Protein AF-A0A8X6V6R9-F1 (afdb_monomer)

Foldseek 3Di:
DDDDDDDDDDDDDDDPPDPVVVVVVVVVVSVVVVQVVVCPPPPNDDDDDDPDDDDDDDDDDQPPQDQFQDDDDPVVVVVVPDDRDHGHDGQPSVVQRVQCVVPVDDSVPSVVCSVVADCPPADGVGHPVVVLVRCVRNVHWDWDWDADPVRRIDTPDGGPRDDPDPDWDWDFDWAAQDPVCCVVCVPPAPDFDQQADVPGHHTDRHRDSHTDGRDTDTDD

Nearest PDB structures (foldseek):
  8hc4-assembly1_L  TM=3.666E-01  e=9.047E+00  Homo sapiens
  9c3c-assembly1_b  TM=1.704E-01  e=9.644E+00  Oryctolagus cuniculus

pLDDT: mean 76.31, std 12.03, range [35.91, 92.75]

Structure (mmCIF, N/CA/C/O backbone):
data_AF-A0A8X6V6R9-F1
#
_entry.id   AF-A0A8X6V6R9-F1
#
loop_
_atom_site.group_PDB
_atom_site.id
_atom_site.type_symbol
_atom_site.label_atom_id
_atom_site.label_alt_id
_atom_site.label_comp_id
_atom_site.label_asym_id
_atom_site.label_entity_id
_atom_site.label_seq_id
_atom_site.pdbx_PDB_ins_code
_atom_site.Cartn_x
_atom_site.Cartn_y
_atom_site.Cartn_z
_atom_site.occupancy
_atom_site.B_iso_or_equiv
_atom_site.auth_seq_id
_atom_site.auth_comp_id
_atom_site.auth_asym_id
_atom_site.auth_atom_id
_atom_site.pdbx_PDB_model_num
ATOM 1 N N . MET A 1 1 ? -34.052 3.274 35.563 1.00 73.00 1 MET A N 1
ATOM 2 C CA . MET A 1 1 ? -33.080 2.234 35.155 1.00 73.00 1 MET A CA 1
ATOM 3 C C . MET A 1 1 ? -31.953 2.973 34.456 1.00 73.00 1 MET A C 1
ATOM 5 O O . MET A 1 1 ? -32.281 3.855 33.683 1.00 73.00 1 MET A O 1
ATOM 9 N N . ILE A 1 2 ? -30.684 2.697 34.763 1.00 78.31 2 ILE A N 1
ATOM 10 C CA . ILE A 1 2 ? -29.530 3.356 34.120 1.00 78.31 2 ILE A CA 1
ATOM 11 C C . ILE A 1 2 ? -28.865 2.326 33.208 1.00 78.31 2 ILE A C 1
ATOM 13 O O . ILE A 1 2 ? -28.716 1.168 33.606 1.00 78.31 2 ILE A O 1
ATOM 17 N N . LYS A 1 3 ? -28.516 2.724 31.982 1.00 82.75 3 LYS A N 1
ATOM 18 C CA . LYS A 1 3 ? -27.887 1.855 30.985 1.00 82.75 3 LYS A CA 1
ATOM 19 C C . LYS A 1 3 ? -26.660 2.544 30.401 1.00 82.75 3 LYS A C 1
ATOM 21 O O . LYS A 1 3 ? -26.762 3.655 29.899 1.00 82.75 3 LYS A O 1
ATOM 26 N N . ASN A 1 4 ? -25.537 1.835 30.402 1.00 84.88 4 ASN A N 1
ATOM 27 C CA . ASN A 1 4 ? -24.320 2.297 29.745 1.00 84.88 4 ASN A CA 1
ATOM 28 C C . ASN A 1 4 ? -24.398 1.992 28.243 1.00 84.88 4 ASN A C 1
ATOM 30 O O . ASN A 1 4 ? -24.766 0.880 27.850 1.00 84.88 4 ASN A O 1
ATOM 34 N N . VAL A 1 5 ? -24.052 2.977 27.416 1.00 82.44 5 VAL A N 1
ATOM 35 C CA . VAL A 1 5 ? -24.051 2.893 25.949 1.00 82.44 5 VAL A CA 1
ATOM 36 C C . VAL A 1 5 ? -22.714 3.419 25.431 1.00 82.44 5 VAL A C 1
ATOM 38 O O . VAL A 1 5 ? -22.172 4.377 25.975 1.00 82.44 5 VAL A O 1
ATOM 41 N N . GLU A 1 6 ? -22.175 2.775 24.398 1.00 85.75 6 GLU A N 1
ATOM 42 C CA . GLU A 1 6 ? -20.943 3.195 23.726 1.00 85.75 6 GLU A CA 1
ATOM 43 C C . GLU A 1 6 ? -21.261 3.716 22.322 1.00 85.75 6 GLU A C 1
ATOM 45 O O . GLU A 1 6 ? -21.860 2.996 21.521 1.00 85.75 6 GLU A O 1
ATOM 50 N N . PHE A 1 7 ? -20.786 4.922 22.009 1.00 82.69 7 PHE A N 1
ATOM 51 C CA . PHE A 1 7 ? -20.829 5.514 20.670 1.00 82.69 7 PHE A CA 1
ATOM 52 C C . PHE A 1 7 ? -19.429 5.454 20.053 1.00 82.69 7 PHE A C 1
ATOM 54 O O . PHE A 1 7 ? -18.448 5.839 20.693 1.00 82.69 7 PHE A O 1
ATOM 61 N N . LYS A 1 8 ? -19.306 4.918 18.832 1.00 81.00 8 LYS A N 1
ATOM 62 C CA . LYS A 1 8 ? -18.004 4.658 18.187 1.00 81.00 8 LYS A CA 1
ATOM 63 C C . LYS A 1 8 ? -17.878 5.433 16.884 1.00 81.00 8 LYS A C 1
ATOM 65 O O . LYS A 1 8 ? -18.733 5.357 16.001 1.00 81.00 8 LYS A O 1
ATOM 70 N N . THR A 1 9 ? -16.768 6.141 16.718 1.00 79.31 9 THR A N 1
ATOM 71 C CA . THR A 1 9 ? -16.401 6.802 15.461 1.00 79.31 9 THR A CA 1
ATOM 72 C C . THR A 1 9 ? -15.460 5.908 14.642 1.00 79.31 9 THR A C 1
ATOM 74 O O . THR A 1 9 ? -14.716 5.107 15.213 1.00 79.31 9 THR A O 1
ATOM 77 N N . PRO A 1 10 ? -15.517 5.966 13.297 1.00 75.00 10 PRO A N 1
ATOM 78 C CA . PRO A 1 10 ? -14.542 5.278 12.457 1.00 75.00 10 PRO A CA 1
ATOM 79 C C . PRO A 1 10 ? -13.153 5.916 12.608 1.00 75.00 10 PRO A C 1
ATOM 81 O O . PRO A 1 10 ? -13.028 7.076 13.003 1.00 75.00 10 PRO A O 1
ATOM 84 N N . ASN A 1 11 ? -12.109 5.171 12.242 1.00 77.00 11 ASN A N 1
ATOM 85 C CA . ASN A 1 11 ? -10.761 5.727 12.153 1.00 77.00 11 ASN A CA 1
ATOM 86 C C . ASN A 1 11 ? -10.709 6.770 11.029 1.00 77.00 11 ASN A C 1
ATOM 88 O O . ASN A 1 11 ? -11.037 6.454 9.886 1.00 77.00 11 ASN A O 1
ATOM 92 N N . ASN A 1 12 ? -10.264 7.984 11.356 1.00 77.31 12 ASN A N 1
ATOM 93 C CA . ASN A 1 12 ? -10.066 9.064 10.394 1.00 77.31 12 ASN A CA 1
ATOM 94 C C . ASN A 1 12 ? -8.574 9.332 10.196 1.00 77.31 12 ASN A C 1
ATOM 96 O O . ASN A 1 12 ? -7.804 9.376 11.157 1.00 77.31 12 ASN A O 1
ATOM 100 N N . GLU A 1 13 ? -8.176 9.526 8.942 1.00 77.81 13 GLU A N 1
ATOM 101 C CA . GLU A 1 13 ? -6.819 9.930 8.599 1.00 77.81 13 GLU A CA 1
ATOM 102 C C . GLU A 1 13 ? -6.618 11.416 8.936 1.00 77.81 13 GLU A C 1
ATOM 104 O O . GLU A 1 13 ? -7.388 12.271 8.496 1.00 77.81 13 GLU A O 1
ATOM 109 N N . VAL A 1 14 ? -5.589 11.728 9.730 1.00 76.88 14 VAL A N 1
ATOM 110 C CA . VAL A 1 14 ? -5.221 13.107 10.082 1.00 76.88 14 VAL A CA 1
ATOM 111 C C . VAL A 1 14 ? -3.830 13.395 9.531 1.00 76.88 14 VAL A C 1
ATOM 113 O O . VAL A 1 14 ? -2.840 12.826 9.988 1.00 76.88 14 VAL A O 1
ATOM 116 N N . LEU A 1 15 ? -3.776 14.268 8.529 1.00 76.94 15 LEU A N 1
ATOM 117 C CA . LEU A 1 15 ? -2.572 14.757 7.864 1.00 76.94 15 LEU A CA 1
ATOM 118 C C . LEU A 1 15 ? -2.298 16.211 8.273 1.00 76.94 15 LEU A C 1
ATOM 120 O O . LEU A 1 15 ? -3.124 16.860 8.916 1.00 76.94 15 LEU A O 1
ATOM 124 N N . GLN A 1 16 ? -1.133 16.742 7.896 1.00 71.50 16 GLN A N 1
ATOM 125 C CA . GLN A 1 16 ? -0.733 18.108 8.255 1.00 71.50 16 GLN A CA 1
ATOM 126 C C . GLN A 1 16 ? -1.680 19.168 7.661 1.00 71.50 16 GLN A C 1
ATOM 128 O O . GLN A 1 16 ? -1.889 20.227 8.247 1.00 71.50 16 GLN A O 1
ATOM 133 N N . GLU A 1 17 ? -2.263 18.867 6.505 1.00 74.69 17 GLU A N 1
ATOM 134 C CA . GLU A 1 17 ? -3.237 19.677 5.780 1.00 74.69 17 GLU A CA 1
ATOM 135 C C . GLU A 1 17 ? -4.691 19.472 6.236 1.00 74.69 17 GLU A C 1
ATOM 137 O O . GLU A 1 17 ? -5.583 20.190 5.777 1.00 74.69 17 GLU A O 1
ATOM 142 N N . THR A 1 18 ? -4.961 18.504 7.119 1.00 79.44 18 THR A N 1
ATOM 143 C CA . THR A 1 18 ? -6.326 18.215 7.564 1.00 79.44 18 THR A CA 1
ATOM 144 C C . THR A 1 18 ? -6.889 19.397 8.350 1.00 79.44 18 THR A C 1
ATOM 146 O O . THR A 1 18 ? -6.317 19.844 9.345 1.00 79.44 18 THR A O 1
ATOM 149 N N . ASN A 1 19 ? -8.061 19.889 7.936 1.00 86.50 19 ASN A N 1
ATOM 150 C CA . ASN A 1 19 ? -8.793 20.899 8.692 1.00 86.50 19 ASN A CA 1
ATOM 151 C C . ASN A 1 19 ? -9.389 20.265 9.958 1.00 86.50 19 ASN A C 1
ATOM 153 O O . ASN A 1 19 ? -10.445 19.633 9.917 1.00 86.50 19 ASN A O 1
ATOM 157 N N . LEU A 1 20 ? -8.698 20.456 11.080 1.00 86.25 20 LEU A N 1
ATOM 158 C CA . LEU A 1 20 ? -9.078 19.887 12.371 1.00 86.25 20 LEU A CA 1
ATOM 159 C C . LEU A 1 20 ? -10.424 20.400 12.892 1.00 86.25 20 LEU A C 1
ATOM 161 O O . LEU A 1 20 ? -11.116 19.647 13.567 1.00 86.25 20 LEU A O 1
ATOM 165 N N . ALA A 1 21 ? -10.807 21.642 12.574 1.00 89.38 21 ALA A N 1
ATOM 166 C CA . ALA A 1 21 ? -12.090 22.195 13.004 1.00 89.38 21 ALA A CA 1
ATOM 167 C C . ALA A 1 21 ? -13.245 21.443 12.337 1.00 89.38 21 ALA A C 1
ATOM 169 O O . ALA A 1 21 ? -14.119 20.924 13.017 1.00 89.38 21 ALA A O 1
ATOM 170 N N . ARG A 1 22 ? -13.164 21.261 11.015 1.00 88.94 22 ARG A N 1
ATOM 171 C CA . ARG A 1 22 ? -14.171 20.496 10.273 1.00 88.94 22 ARG A CA 1
ATOM 172 C C . ARG A 1 22 ? -14.244 19.041 10.735 1.00 88.94 22 ARG A C 1
ATOM 174 O O . ARG A 1 22 ? -15.330 18.507 10.901 1.00 88.94 22 ARG A O 1
ATOM 181 N N . LEU A 1 23 ? -13.091 18.409 10.959 1.00 86.06 23 LEU A N 1
ATOM 182 C CA . LEU A 1 23 ? -13.049 17.033 11.450 1.00 86.06 23 LEU A CA 1
ATOM 183 C C . LEU A 1 23 ? -13.703 16.909 12.836 1.00 86.06 23 LEU A C 1
ATOM 185 O O . LEU A 1 23 ? -14.415 15.942 13.094 1.00 86.06 23 LEU A O 1
ATOM 189 N N . TYR A 1 24 ? -13.457 17.875 13.724 1.00 87.38 24 TYR A N 1
ATOM 190 C CA . TYR A 1 24 ? -14.110 17.946 15.027 1.00 87.38 24 TYR A CA 1
ATOM 191 C C . TYR A 1 24 ? -15.628 18.091 14.885 1.00 87.38 24 TYR A C 1
ATOM 193 O O . TYR A 1 24 ? -16.354 17.318 15.510 1.00 87.38 24 TYR A O 1
ATOM 201 N N . ASP A 1 25 ? -16.087 19.013 14.036 1.00 91.12 25 ASP A N 1
ATOM 202 C CA . ASP A 1 25 ? -17.510 19.248 13.786 1.00 91.12 25 ASP A CA 1
ATOM 203 C C . ASP A 1 25 ? -18.187 17.959 13.291 1.00 91.12 25 ASP A C 1
ATOM 205 O O . ASP A 1 25 ? -19.113 17.473 13.940 1.00 91.12 25 ASP A O 1
ATOM 209 N N . ASP A 1 26 ? -17.633 17.317 12.255 1.00 87.56 26 ASP A N 1
ATOM 210 C CA . ASP A 1 26 ? -18.155 16.070 11.675 1.00 87.56 26 ASP A CA 1
ATOM 211 C C . ASP A 1 26 ? -18.236 14.930 12.719 1.00 87.56 26 ASP A C 1
ATOM 213 O O . ASP A 1 26 ? -19.206 14.165 12.771 1.00 87.56 26 ASP A O 1
ATOM 217 N N . MET A 1 27 ? -17.216 14.794 13.579 1.00 85.44 27 MET A N 1
ATOM 218 C CA . MET A 1 27 ? -17.209 13.782 14.645 1.00 85.44 27 MET A CA 1
ATOM 219 C C . MET A 1 27 ? -18.216 14.104 15.753 1.00 85.44 27 MET A C 1
ATOM 221 O O . MET A 1 27 ? -18.856 13.188 16.276 1.00 85.44 27 MET A O 1
ATOM 225 N N . SER A 1 28 ? -18.356 15.381 16.113 1.00 87.12 28 SER A N 1
ATOM 226 C CA . SER A 1 28 ? -19.292 15.833 17.144 1.00 87.12 28 SER A CA 1
ATOM 227 C C . SER A 1 28 ? -20.742 15.632 16.706 1.00 87.12 28 SER A C 1
ATOM 229 O O . SER A 1 28 ? -21.518 15.031 17.448 1.00 87.12 28 SER A O 1
ATOM 231 N N . GLU A 1 29 ? -21.078 16.007 15.468 1.00 89.19 29 GLU A N 1
ATOM 232 C CA . GLU A 1 29 ? -22.408 15.820 14.887 1.00 89.19 29 GLU A CA 1
ATOM 233 C C . GLU A 1 29 ? -22.797 14.345 14.871 1.00 89.19 29 GLU A C 1
ATOM 235 O O . GLU A 1 29 ? -23.928 13.995 15.209 1.00 89.19 29 GLU A O 1
ATOM 240 N N . LYS A 1 30 ? -21.852 13.454 14.546 1.00 87.06 30 LYS A N 1
ATOM 241 C CA . LYS A 1 30 ? -22.106 12.012 14.569 1.00 87.06 30 LYS A CA 1
ATOM 242 C C . LYS A 1 30 ? -22.484 11.519 15.969 1.00 87.06 30 LYS A C 1
ATOM 244 O O . LYS A 1 30 ? -23.451 10.773 16.102 1.00 87.06 30 LYS A O 1
ATOM 249 N N . ILE A 1 31 ? -21.716 11.898 16.992 1.00 85.38 31 ILE A N 1
ATOM 250 C CA . ILE A 1 31 ? -21.958 11.452 18.373 1.00 85.38 31 ILE A CA 1
ATOM 251 C C . ILE A 1 31 ? -23.293 12.002 18.883 1.00 85.38 31 ILE A C 1
ATOM 253 O O . ILE A 1 31 ? -24.073 11.252 19.465 1.00 85.38 31 ILE A O 1
ATOM 257 N N . VAL A 1 32 ? -23.576 13.284 18.628 1.00 86.75 32 VAL A N 1
ATOM 258 C CA . VAL A 1 32 ? -24.850 13.917 19.002 1.00 86.75 32 VAL A CA 1
ATOM 259 C C . VAL A 1 32 ? -26.014 13.199 18.329 1.00 86.75 32 VAL A C 1
ATOM 261 O O . VAL A 1 32 ? -26.957 12.804 19.007 1.00 86.75 32 VAL A O 1
ATOM 264 N N . LYS A 1 33 ? -25.910 12.924 17.027 1.00 87.44 33 LYS A N 1
ATOM 265 C CA . LYS A 1 33 ? -26.953 12.216 16.286 1.00 87.44 33 LYS A CA 1
ATOM 266 C C . LYS A 1 33 ? -27.186 10.794 16.798 1.00 87.44 33 LYS A C 1
ATOM 268 O O . LYS A 1 33 ? -28.331 10.389 16.954 1.00 87.44 33 LYS A O 1
ATOM 273 N N . GLU A 1 34 ? -26.126 10.030 17.076 1.00 84.62 34 GLU A N 1
ATOM 274 C CA . GLU A 1 34 ? -26.278 8.689 17.661 1.00 84.62 34 GLU A CA 1
ATOM 275 C C . GLU A 1 34 ? -26.922 8.744 19.060 1.00 84.62 34 GLU A C 1
ATOM 277 O O . GLU A 1 34 ? -27.683 7.840 19.411 1.00 84.62 34 GLU A O 1
ATOM 282 N N . SER A 1 35 ? -26.660 9.805 19.834 1.00 82.75 35 SER A N 1
ATOM 283 C CA . SER A 1 35 ? -27.314 10.054 21.124 1.00 82.75 35 SER A CA 1
ATOM 284 C C . SER A 1 35 ? -28.805 10.359 20.952 1.00 82.75 35 SER A C 1
ATOM 286 O O . SER A 1 35 ? -29.635 9.708 21.582 1.00 82.75 35 SER A O 1
ATOM 288 N N . GLU A 1 36 ? -29.165 11.284 20.061 1.00 84.06 36 GLU A N 1
ATOM 289 C CA . GLU A 1 36 ? -30.561 11.644 19.764 1.00 84.06 36 GLU A CA 1
ATOM 290 C C . GLU A 1 36 ? -31.358 10.445 19.223 1.00 84.06 36 GLU A C 1
ATOM 292 O O . GLU A 1 36 ? -32.467 10.166 19.682 1.00 84.06 36 GLU A O 1
ATOM 297 N N . ASP A 1 37 ? -30.772 9.675 18.300 1.00 84.25 37 ASP A N 1
ATOM 298 C CA . ASP A 1 37 ? -31.374 8.457 17.744 1.00 84.25 37 ASP A CA 1
ATOM 299 C C . ASP A 1 37 ? -31.567 7.361 18.806 1.00 84.25 37 ASP A C 1
ATOM 301 O O . ASP A 1 37 ? -32.378 6.448 18.617 1.00 84.25 37 ASP A O 1
ATOM 305 N N . PHE A 1 38 ? -30.805 7.394 19.901 1.00 79.62 38 PHE A N 1
ATOM 306 C CA . PHE A 1 38 ? -30.980 6.478 21.024 1.00 79.62 38 PHE A CA 1
ATOM 307 C C . PHE A 1 38 ? -32.132 6.919 21.937 1.00 79.62 38 PHE A C 1
ATOM 309 O O . PHE A 1 38 ? -32.945 6.082 22.336 1.00 79.62 38 PHE A O 1
ATOM 316 N N . GLU A 1 39 ? -32.241 8.219 22.217 1.00 76.44 39 GLU A N 1
ATOM 317 C CA . GLU A 1 39 ? -33.336 8.809 23.002 1.00 76.44 39 GLU A CA 1
ATOM 318 C C . GLU A 1 39 ? -34.690 8.709 22.272 1.00 76.44 39 GLU A C 1
ATOM 320 O O . GLU A 1 39 ? -35.715 8.385 22.877 1.00 76.44 39 GLU A O 1
ATOM 325 N N . GLY A 1 40 ? -34.692 8.901 20.948 1.00 68.69 40 GLY A N 1
ATOM 326 C CA . GLY A 1 40 ? -35.889 8.987 20.105 1.00 68.69 40 GLY A CA 1
ATOM 327 C C . GLY A 1 40 ? -36.613 7.669 19.799 1.00 68.69 40 GLY A C 1
ATOM 328 O O . GLY A 1 40 ? -37.668 7.692 19.169 1.00 68.69 40 GLY A O 1
ATOM 329 N N . ARG A 1 41 ? -36.110 6.506 20.237 1.00 69.94 41 ARG A N 1
ATOM 330 C CA . ARG A 1 41 ? -36.735 5.184 19.977 1.00 69.94 41 ARG A CA 1
ATOM 331 C C . ARG A 1 41 ? -37.874 4.838 20.950 1.00 69.94 41 ARG A C 1
ATOM 333 O O . ARG A 1 41 ? -37.953 3.702 21.420 1.00 69.94 41 ARG A O 1
ATOM 340 N N . ASP A 1 42 ? -38.726 5.810 21.282 1.00 58.06 42 ASP A N 1
ATOM 341 C CA . ASP A 1 42 ? -39.959 5.657 22.088 1.00 58.06 42 ASP A CA 1
ATOM 342 C C . ASP A 1 42 ? -39.789 5.026 23.487 1.00 58.06 42 ASP A C 1
ATOM 344 O O . ASP A 1 42 ? -40.753 4.611 24.130 1.00 58.06 42 ASP A O 1
ATOM 348 N N . SER A 1 43 ? -38.558 4.942 23.996 1.00 64.69 43 SER A N 1
ATOM 349 C CA . SER A 1 43 ? -38.244 4.191 25.219 1.00 64.69 43 SER A CA 1
ATOM 350 C C . SER A 1 43 ? -37.934 5.073 26.435 1.00 64.69 43 SER A C 1
ATOM 352 O O . SER A 1 43 ? -37.599 4.550 27.496 1.00 64.69 43 SER A O 1
ATOM 354 N N . GLY A 1 44 ? -38.123 6.395 26.308 1.00 75.56 44 GLY A N 1
ATOM 355 C CA . GLY A 1 44 ? -38.044 7.355 27.418 1.00 75.56 44 GLY A CA 1
ATOM 356 C C . GLY A 1 44 ? -36.641 7.528 28.003 1.00 75.56 44 GLY A C 1
ATOM 357 O O . GLY A 1 44 ? -36.506 7.926 29.158 1.00 75.56 44 GLY A O 1
ATOM 358 N N . TRP A 1 45 ? -35.607 7.181 27.236 1.00 78.25 45 TRP A N 1
ATOM 359 C CA . TRP A 1 45 ? -34.217 7.350 27.638 1.00 78.25 45 TRP A CA 1
ATOM 360 C C . TRP A 1 45 ? -33.781 8.793 27.409 1.00 78.25 45 TRP A C 1
ATOM 362 O O . TRP A 1 45 ? -34.089 9.370 26.373 1.00 78.25 45 TRP A O 1
ATOM 372 N N . THR A 1 46 ? -33.048 9.344 28.371 1.00 82.06 46 THR A N 1
ATOM 373 C CA . THR A 1 46 ? -32.380 10.644 28.274 1.00 82.06 46 THR A CA 1
ATOM 374 C C . THR A 1 46 ? -30.934 10.465 28.704 1.00 82.06 46 THR A C 1
ATOM 376 O O . THR A 1 46 ? -30.661 9.683 29.623 1.00 82.06 46 THR A O 1
ATOM 379 N N . LEU A 1 47 ? -30.011 11.178 28.071 1.00 82.69 47 LEU A N 1
ATOM 380 C CA . LEU A 1 47 ? -28.622 11.228 28.499 1.00 82.69 47 LEU A CA 1
ATOM 381 C C . LEU A 1 47 ? -28.540 11.813 29.915 1.00 82.69 47 LEU A C 1
ATOM 383 O O . LEU A 1 47 ? -29.002 12.924 30.165 1.00 82.69 47 LEU A O 1
ATOM 387 N N . ASP A 1 48 ? -27.953 11.048 30.832 1.00 84.56 48 ASP A N 1
ATOM 388 C CA . ASP A 1 48 ? -27.722 11.479 32.215 1.00 84.56 48 ASP A CA 1
ATOM 389 C C . ASP A 1 48 ? -26.320 12.093 32.349 1.00 84.56 48 ASP A C 1
ATOM 391 O O . ASP A 1 48 ? -26.169 13.276 32.647 1.00 84.56 48 ASP A O 1
ATOM 395 N N . GLU A 1 49 ? -25.278 11.320 32.020 1.00 84.81 49 GLU A N 1
ATOM 396 C CA . GLU A 1 49 ? -23.889 11.783 32.062 1.00 84.81 49 GLU A CA 1
ATOM 397 C C . GLU A 1 49 ? -22.970 11.058 31.066 1.00 84.81 49 GLU A C 1
ATOM 399 O O . GLU A 1 49 ? -23.241 9.944 30.613 1.00 84.81 49 GLU A O 1
ATOM 404 N N . ILE A 1 50 ? -21.834 11.691 30.753 1.00 86.69 50 ILE A N 1
ATOM 405 C CA . ILE A 1 50 ? -20.754 11.097 29.958 1.00 86.69 50 ILE A CA 1
ATOM 406 C C . ILE A 1 50 ? -19.679 10.579 30.913 1.00 86.69 50 ILE A C 1
ATOM 408 O O . ILE A 1 50 ? -18.912 11.352 31.483 1.00 86.69 50 ILE A O 1
ATOM 412 N N . LEU A 1 51 ? -19.586 9.257 31.046 1.00 87.75 51 LEU A N 1
ATOM 413 C CA . LEU A 1 51 ? -18.627 8.614 31.952 1.00 87.75 51 LEU A CA 1
ATOM 414 C C . LEU A 1 51 ? -17.173 8.709 31.465 1.00 87.75 51 LEU A C 1
ATOM 416 O O . LEU A 1 51 ? -16.244 8.831 32.264 1.00 87.75 51 LEU A O 1
ATOM 420 N N . ARG A 1 52 ? -16.952 8.592 30.150 1.00 88.00 52 ARG A N 1
ATOM 421 C CA . ARG A 1 52 ? -15.618 8.592 29.537 1.00 88.00 52 ARG A CA 1
ATOM 422 C C . ARG A 1 52 ? -15.695 9.027 28.077 1.00 88.00 52 ARG A C 1
ATOM 424 O O . ARG A 1 52 ? -16.532 8.534 27.329 1.00 88.00 52 ARG A O 1
ATOM 431 N N . LEU A 1 53 ? -14.740 9.859 27.670 1.00 84.88 53 LEU A N 1
ATOM 432 C CA . LEU A 1 53 ? -14.419 10.138 26.273 1.00 84.88 53 LEU A CA 1
ATOM 433 C C . LEU A 1 53 ? -12.981 9.681 26.007 1.00 84.88 53 LEU A C 1
ATOM 435 O O . LEU A 1 53 ? -12.059 10.117 26.694 1.00 84.88 53 LEU A O 1
ATOM 439 N N . GLU A 1 54 ? -12.785 8.791 25.036 1.00 86.00 54 GLU A N 1
ATOM 440 C CA . GLU A 1 54 ? -11.470 8.239 24.698 1.00 86.00 54 GLU A CA 1
ATOM 441 C C . GLU A 1 54 ? -11.135 8.536 23.235 1.00 86.00 54 GLU A C 1
ATOM 443 O O . GLU A 1 54 ? -11.853 8.118 22.329 1.00 86.00 54 GLU A O 1
ATOM 448 N N . VAL A 1 55 ? -10.026 9.243 23.006 1.00 81.62 55 VAL A N 1
ATOM 449 C CA . VAL A 1 55 ? -9.487 9.506 21.666 1.00 81.62 55 VAL A CA 1
ATOM 450 C C . VAL A 1 55 ? -8.243 8.650 21.480 1.00 81.62 55 VAL A C 1
ATOM 452 O O . VAL A 1 55 ? -7.268 8.796 22.216 1.00 81.62 55 VAL A O 1
ATOM 455 N N . ARG A 1 56 ? -8.273 7.751 20.493 1.00 77.62 56 ARG A N 1
ATOM 456 C CA . ARG A 1 56 ? -7.136 6.892 20.148 1.00 77.62 56 ARG A CA 1
ATOM 457 C C . ARG A 1 56 ? -6.426 7.452 18.928 1.00 77.62 56 ARG A C 1
ATOM 459 O O . ARG A 1 56 ? -7.010 7.509 17.850 1.00 77.62 56 ARG A O 1
ATOM 466 N N . THR A 1 57 ? -5.168 7.841 19.098 1.00 77.44 57 THR A N 1
ATOM 467 C CA . THR A 1 57 ? -4.304 8.271 17.999 1.00 77.44 57 THR A CA 1
ATOM 468 C C . THR A 1 57 ? -3.237 7.215 17.748 1.00 77.44 57 THR A C 1
ATOM 470 O O . THR A 1 57 ? -2.575 6.747 18.670 1.00 77.44 57 THR A O 1
ATOM 473 N N . ASN A 1 58 ? -3.074 6.835 16.484 1.00 73.69 58 ASN A N 1
ATOM 474 C CA . ASN A 1 58 ? -1.971 5.992 16.042 1.00 73.69 58 ASN A CA 1
ATOM 475 C C . ASN A 1 58 ? -1.063 6.844 15.160 1.00 73.69 58 ASN A C 1
ATOM 477 O O . ASN A 1 58 ? -1.518 7.404 14.162 1.00 73.69 58 ASN A O 1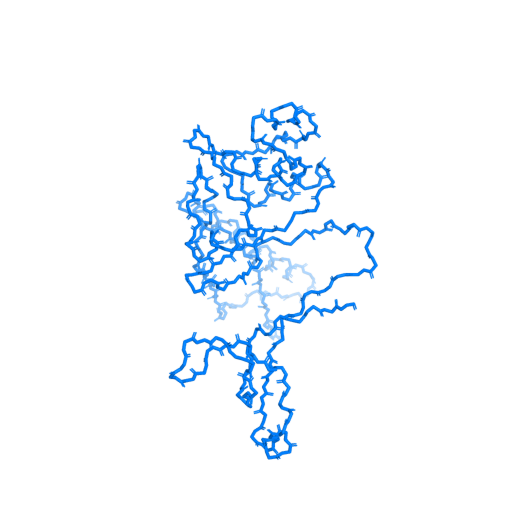
ATOM 481 N N . HIS A 1 59 ? 0.211 6.957 15.532 1.00 58.47 59 HIS A N 1
ATOM 482 C CA . HIS A 1 59 ? 1.198 7.604 14.679 1.00 58.47 59 HIS A CA 1
ATOM 483 C C . HIS A 1 59 ? 1.518 6.669 13.512 1.00 58.47 59 HIS A C 1
ATOM 485 O O . HIS A 1 59 ? 2.039 5.574 13.718 1.00 58.47 59 HIS A O 1
ATOM 491 N N . TYR A 1 60 ? 1.225 7.105 12.292 1.00 59.56 60 TYR A N 1
ATOM 492 C CA . TYR A 1 60 ? 1.664 6.426 11.081 1.00 59.56 60 TYR A CA 1
ATOM 493 C C . TYR A 1 60 ? 2.373 7.444 10.188 1.00 59.56 60 TYR A C 1
ATOM 495 O O . TYR A 1 60 ? 2.014 8.621 10.153 1.00 59.56 60 TYR A O 1
ATOM 503 N N . SER A 1 61 ? 3.416 7.005 9.491 1.00 52.56 61 SER A N 1
ATOM 504 C CA . SER A 1 61 ? 4.062 7.831 8.479 1.00 52.56 61 SER A CA 1
ATOM 505 C C . SER A 1 61 ? 3.302 7.640 7.168 1.00 52.56 61 SER A C 1
ATOM 507 O O . SER A 1 61 ? 3.338 6.530 6.631 1.00 52.56 61 SER A O 1
ATOM 509 N N . PRO A 1 62 ? 2.608 8.667 6.641 1.00 53.91 62 PRO A N 1
ATOM 510 C CA . PRO A 1 62 ? 1.995 8.562 5.329 1.00 53.91 62 PRO A CA 1
ATOM 511 C C . PRO A 1 62 ? 3.105 8.300 4.316 1.00 53.91 62 PRO A C 1
ATOM 513 O O . PRO A 1 62 ? 4.006 9.123 4.125 1.00 53.91 62 PRO A O 1
ATOM 516 N N . PHE A 1 63 ? 3.072 7.116 3.705 1.00 56.75 63 PHE A N 1
ATOM 517 C CA . PHE A 1 63 ? 4.002 6.754 2.649 1.00 56.75 63 PHE A CA 1
ATOM 518 C C . PHE A 1 63 ? 3.775 7.713 1.485 1.00 56.75 63 PHE A C 1
ATOM 520 O O . PHE A 1 63 ? 2.819 7.587 0.721 1.00 56.75 63 PHE A O 1
ATOM 527 N N . ARG A 1 64 ? 4.665 8.696 1.341 1.00 53.16 64 ARG A N 1
ATOM 528 C CA . ARG A 1 64 ? 4.753 9.464 0.105 1.00 53.16 64 ARG A CA 1
ATOM 529 C C . ARG A 1 64 ? 5.242 8.483 -0.950 1.00 53.16 64 ARG A C 1
ATOM 531 O O . ARG A 1 64 ? 6.375 8.013 -0.864 1.00 53.16 64 ARG A O 1
ATOM 538 N N . GLY A 1 65 ? 4.382 8.139 -1.907 1.00 51.03 65 GLY A N 1
ATOM 539 C CA . GLY A 1 65 ? 4.810 7.388 -3.082 1.00 51.03 65 GLY A CA 1
ATOM 540 C C . GLY A 1 65 ? 6.064 8.046 -3.658 1.00 51.03 65 GLY A C 1
ATOM 541 O O . GLY A 1 65 ? 6.153 9.276 -3.710 1.00 51.03 65 GLY A O 1
ATOM 542 N N . SER A 1 66 ? 7.064 7.245 -4.019 1.00 54.56 66 SER A N 1
ATOM 543 C CA . SER A 1 66 ? 8.318 7.817 -4.493 1.00 54.56 66 SER A CA 1
ATOM 544 C C . SER A 1 66 ? 8.105 8.595 -5.786 1.00 54.56 66 SER A C 1
ATOM 546 O O . SER A 1 66 ? 7.610 8.055 -6.777 1.00 54.56 66 SER A O 1
ATOM 548 N N . SER A 1 67 ? 8.528 9.857 -5.792 1.00 61.72 67 SER A N 1
ATOM 549 C CA . SER A 1 67 ? 8.484 10.736 -6.961 1.00 61.72 67 SER A CA 1
ATOM 550 C C . SER A 1 67 ? 9.626 10.494 -7.954 1.00 61.72 67 SER A C 1
ATOM 552 O O . SER A 1 67 ? 9.690 11.167 -8.975 1.00 61.72 67 SER A O 1
ATOM 554 N N . SER A 1 68 ? 10.554 9.571 -7.675 1.00 70.25 68 SER A N 1
ATOM 555 C CA . SER A 1 68 ? 11.650 9.213 -8.589 1.00 70.25 68 SER A CA 1
ATOM 556 C C . SER A 1 68 ? 12.325 7.895 -8.184 1.00 70.25 68 SER A C 1
ATOM 558 O O . SER A 1 68 ? 11.905 7.230 -7.237 1.00 70.25 68 SER A O 1
ATOM 560 N N . PHE A 1 69 ? 13.353 7.492 -8.928 1.00 78.06 69 PHE A N 1
ATOM 561 C CA . PHE A 1 69 ? 14.164 6.310 -8.640 1.00 78.06 69 PHE A CA 1
ATOM 562 C C . PHE A 1 69 ? 14.664 6.272 -7.184 1.00 78.06 69 PHE A C 1
ATOM 564 O O . PHE A 1 69 ? 15.326 7.206 -6.732 1.00 78.06 69 PHE A O 1
ATOM 571 N N . ILE A 1 70 ? 14.402 5.160 -6.490 1.00 78.81 70 ILE A N 1
ATOM 572 C CA . ILE A 1 70 ? 14.966 4.854 -5.170 1.00 78.81 70 ILE A CA 1
ATOM 573 C C . ILE A 1 70 ? 15.954 3.701 -5.317 1.00 78.81 70 ILE A C 1
ATOM 575 O O . ILE A 1 70 ? 15.656 2.663 -5.912 1.00 78.81 70 ILE A O 1
ATOM 579 N N . GLU A 1 71 ? 17.142 3.871 -4.746 1.00 80.75 71 GLU A N 1
ATOM 580 C CA . GLU A 1 71 ? 18.101 2.780 -4.628 1.00 80.75 71 GLU A CA 1
ATOM 581 C C . GLU A 1 71 ? 17.615 1.789 -3.569 1.00 80.75 71 GLU A C 1
ATOM 583 O O . GLU A 1 71 ? 17.484 2.124 -2.393 1.00 80.75 71 GLU A O 1
ATOM 588 N N . VAL A 1 72 ? 17.323 0.559 -3.995 1.00 79.50 72 VAL A N 1
ATOM 589 C CA . VAL A 1 72 ? 17.020 -0.530 -3.063 1.00 79.50 72 VAL A CA 1
ATOM 590 C C . VAL A 1 72 ? 18.280 -0.907 -2.271 1.00 79.50 72 VAL A C 1
ATOM 592 O O . VAL A 1 72 ? 19.386 -0.829 -2.819 1.00 79.50 72 VAL A O 1
ATOM 595 N N . PRO A 1 73 ? 18.146 -1.359 -1.010 1.00 82.25 73 PRO A N 1
ATOM 596 C CA . PRO A 1 73 ? 19.274 -1.823 -0.215 1.00 82.25 73 PRO A CA 1
ATOM 597 C C . PRO A 1 73 ? 20.126 -2.855 -0.951 1.00 82.25 73 PRO A C 1
ATOM 599 O O . PRO A 1 73 ? 19.615 -3.717 -1.673 1.00 82.25 73 PRO A O 1
ATOM 602 N N . LYS A 1 74 ? 21.440 -2.800 -0.715 1.00 82.88 74 LYS A N 1
ATOM 603 C CA . LYS A 1 74 ? 22.430 -3.653 -1.386 1.00 82.88 74 LYS A CA 1
ATOM 604 C C . LYS A 1 74 ? 22.083 -5.141 -1.287 1.00 82.88 74 LYS A C 1
ATOM 606 O O . LYS A 1 74 ? 22.172 -5.844 -2.285 1.00 82.88 74 LYS A O 1
ATOM 611 N N . GLN A 1 75 ? 21.616 -5.586 -0.119 1.00 77.94 75 GLN A N 1
ATOM 612 C CA . GLN A 1 75 ? 21.209 -6.975 0.113 1.00 77.94 75 GLN A CA 1
ATOM 613 C C . GLN A 1 75 ? 20.103 -7.422 -0.853 1.00 77.94 75 GLN A C 1
ATOM 615 O O . GLN A 1 75 ? 20.172 -8.520 -1.392 1.00 77.94 75 GLN A O 1
ATOM 620 N N . ILE A 1 76 ? 19.118 -6.558 -1.124 1.00 72.81 76 ILE A N 1
ATOM 621 C CA . ILE A 1 76 ? 18.025 -6.835 -2.064 1.00 72.81 76 ILE A CA 1
ATOM 622 C C . ILE A 1 76 ? 18.536 -6.776 -3.506 1.00 72.81 76 ILE A C 1
ATOM 624 O O . ILE A 1 76 ? 18.242 -7.674 -4.296 1.00 72.81 76 ILE A O 1
ATOM 628 N N . ALA A 1 77 ? 19.335 -5.761 -3.852 1.00 73.50 77 ALA A N 1
ATOM 629 C CA . ALA A 1 77 ? 19.908 -5.620 -5.192 1.00 73.50 77 ALA A CA 1
ATOM 630 C C . ALA A 1 77 ? 20.753 -6.843 -5.598 1.00 73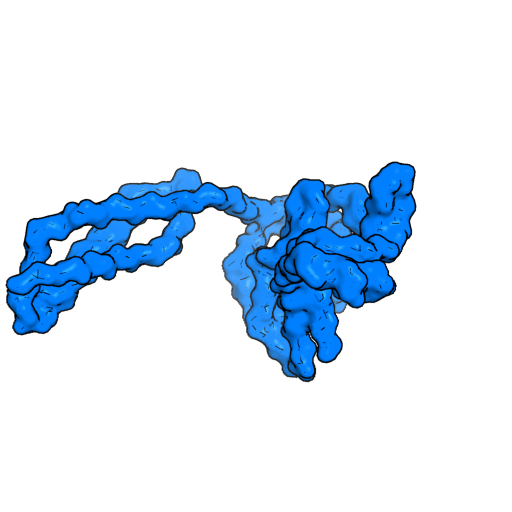.50 77 ALA A C 1
ATOM 632 O O . ALA A 1 77 ? 20.697 -7.298 -6.742 1.00 73.50 77 ALA A O 1
ATOM 633 N N . GLU A 1 78 ? 21.514 -7.397 -4.651 1.00 76.12 78 GLU A N 1
ATOM 634 C CA . GLU A 1 78 ? 22.386 -8.555 -4.858 1.00 76.12 78 GLU A CA 1
ATOM 635 C C . GLU A 1 78 ? 21.610 -9.850 -5.136 1.00 76.12 78 GLU A C 1
ATOM 637 O O . GLU A 1 78 ? 22.130 -10.713 -5.845 1.00 76.12 78 GLU A O 1
ATOM 642 N N . THR A 1 79 ? 20.354 -9.969 -4.678 1.00 75.12 79 THR A N 1
ATOM 643 C CA . THR A 1 79 ? 19.508 -11.142 -4.981 1.00 75.12 79 THR A CA 1
ATOM 644 C C . THR A 1 79 ? 19.189 -11.277 -6.468 1.00 75.12 79 THR A C 1
ATOM 646 O O . THR A 1 79 ? 18.895 -12.377 -6.932 1.00 75.12 79 THR A O 1
ATOM 649 N N . LYS A 1 80 ? 19.215 -10.163 -7.219 1.00 71.06 80 LYS A N 1
ATOM 650 C CA . LYS A 1 80 ? 18.757 -10.065 -8.618 1.00 71.06 80 LYS A CA 1
ATOM 651 C C . LYS A 1 80 ? 17.308 -10.530 -8.846 1.00 71.06 80 LYS A C 1
ATOM 653 O O . LYS A 1 80 ? 16.904 -10.686 -9.994 1.00 71.06 80 LYS A O 1
ATOM 658 N N . ALA A 1 81 ? 16.529 -10.728 -7.781 1.00 70.62 81 ALA A N 1
ATOM 659 C CA . ALA A 1 81 ? 15.142 -11.179 -7.853 1.00 70.62 81 ALA A CA 1
ATOM 660 C C . ALA A 1 81 ? 14.167 -10.040 -8.195 1.00 70.62 81 ALA A C 1
ATOM 662 O O . ALA A 1 81 ? 13.050 -10.292 -8.636 1.00 70.62 81 ALA A O 1
ATOM 663 N N . ILE A 1 82 ? 14.589 -8.786 -8.001 1.00 72.69 82 ILE A N 1
ATOM 664 C CA . ILE A 1 82 ? 13.758 -7.597 -8.199 1.00 72.69 82 ILE A CA 1
ATOM 665 C C . ILE A 1 82 ? 14.309 -6.759 -9.351 1.00 72.69 82 ILE A C 1
ATOM 667 O O . ILE A 1 82 ? 15.504 -6.462 -9.415 1.00 72.69 82 ILE A O 1
ATOM 671 N N . ILE A 1 83 ? 13.415 -6.322 -10.237 1.00 77.69 83 ILE A N 1
ATOM 672 C CA . ILE A 1 83 ? 13.716 -5.325 -11.265 1.00 77.69 83 ILE A CA 1
ATOM 673 C C . ILE A 1 83 ? 13.528 -3.935 -10.643 1.00 77.69 83 ILE A C 1
ATOM 675 O O . ILE A 1 83 ? 12.405 -3.450 -10.527 1.00 77.69 83 ILE A O 1
ATOM 679 N N . ASN A 1 84 ? 14.622 -3.281 -10.242 1.00 79.88 84 ASN A N 1
ATOM 680 C CA . ASN A 1 84 ? 14.570 -1.901 -9.748 1.00 79.88 84 ASN A CA 1
ATOM 681 C C . ASN A 1 84 ? 14.546 -0.911 -10.928 1.00 79.88 84 ASN A C 1
ATOM 683 O O . ASN A 1 84 ? 15.593 -0.569 -11.487 1.00 79.88 84 ASN A O 1
ATOM 687 N N . VAL A 1 85 ? 13.350 -0.505 -11.359 1.00 78.69 85 VAL A N 1
ATOM 688 C CA . VAL A 1 85 ? 13.180 0.328 -12.556 1.00 78.69 85 VAL A CA 1
ATOM 689 C C . VAL A 1 85 ? 13.709 1.747 -12.328 1.00 78.69 85 VAL A C 1
ATOM 691 O O . VAL A 1 85 ? 13.352 2.417 -11.367 1.00 78.69 85 VAL A O 1
ATOM 694 N N . ILE A 1 86 ? 14.554 2.229 -13.244 1.00 78.44 86 ILE A N 1
ATOM 695 C CA . ILE A 1 86 ? 15.214 3.534 -13.128 1.00 78.44 86 ILE A CA 1
ATOM 696 C C . ILE A 1 86 ? 14.369 4.632 -13.788 1.00 78.44 86 ILE A C 1
ATOM 698 O O . ILE A 1 86 ? 14.400 4.789 -15.008 1.00 78.44 86 ILE A O 1
ATOM 702 N N . ASN A 1 87 ? 13.696 5.454 -12.982 1.00 77.31 87 ASN A N 1
ATOM 703 C CA . ASN A 1 87 ? 12.947 6.641 -13.412 1.00 77.31 87 ASN A CA 1
ATOM 704 C C . ASN A 1 87 ? 13.510 7.928 -12.769 1.00 77.31 87 ASN A C 1
ATOM 706 O O . ASN A 1 87 ? 13.009 8.456 -11.781 1.00 77.31 87 ASN A O 1
ATOM 710 N N . LYS A 1 88 ? 14.609 8.457 -13.322 1.00 76.44 88 LYS A N 1
ATOM 711 C CA . LYS A 1 88 ? 15.295 9.646 -12.764 1.00 76.44 88 LYS A CA 1
ATOM 712 C C . LYS A 1 88 ? 14.636 10.991 -13.105 1.00 76.44 88 LYS A C 1
ATOM 714 O O . LYS A 1 88 ? 15.083 12.014 -12.601 1.00 76.44 88 LYS A O 1
ATOM 719 N N . LYS A 1 89 ? 13.658 11.014 -14.016 1.00 79.12 89 LYS A N 1
ATOM 720 C CA . LYS A 1 89 ? 13.114 12.252 -14.610 1.00 79.12 89 LYS A CA 1
ATOM 721 C C . LYS A 1 89 ? 11.604 12.427 -14.426 1.00 79.12 89 LYS A C 1
ATOM 723 O O . LYS A 1 89 ? 11.067 13.431 -14.880 1.00 79.12 89 LYS A O 1
ATOM 728 N N . ASP A 1 90 ? 10.930 11.469 -13.797 1.00 83.38 90 ASP A N 1
ATOM 729 C CA . ASP A 1 90 ? 9.481 11.475 -13.618 1.00 83.38 90 ASP A CA 1
ATOM 730 C C . ASP A 1 90 ? 9.068 10.731 -12.340 1.00 83.38 90 ASP A C 1
ATOM 732 O O . ASP A 1 90 ? 9.823 9.916 -11.808 1.00 83.38 90 ASP A O 1
ATOM 736 N N . SER A 1 91 ? 7.834 10.987 -11.901 1.00 83.62 91 SER A N 1
ATOM 737 C CA . SER A 1 91 ? 7.200 10.365 -10.732 1.00 83.62 91 SER A CA 1
ATOM 738 C C . SER A 1 91 ? 6.386 9.113 -11.066 1.00 83.62 91 SER A C 1
ATOM 740 O O . SER A 1 91 ? 5.446 8.781 -10.348 1.00 83.62 91 SER A O 1
ATOM 742 N N . GLN A 1 92 ? 6.698 8.419 -12.164 1.00 85.81 92 GLN A N 1
ATOM 743 C CA . GLN A 1 92 ? 5.853 7.354 -12.720 1.00 85.81 92 GLN A CA 1
ATOM 744 C C . GLN A 1 92 ? 6.377 5.947 -12.383 1.00 85.81 92 GLN A C 1
ATOM 746 O O . GLN A 1 92 ? 6.203 5.004 -13.152 1.00 85.81 92 GLN A O 1
ATOM 751 N N . CYS A 1 93 ? 7.007 5.776 -11.213 1.00 82.56 93 CYS A N 1
ATOM 752 C CA . CYS A 1 93 ? 7.592 4.502 -10.769 1.00 82.56 93 CYS A CA 1
ATOM 753 C C . CYS A 1 93 ? 6.581 3.341 -10.792 1.00 82.56 93 CYS A C 1
ATOM 755 O O . CYS A 1 93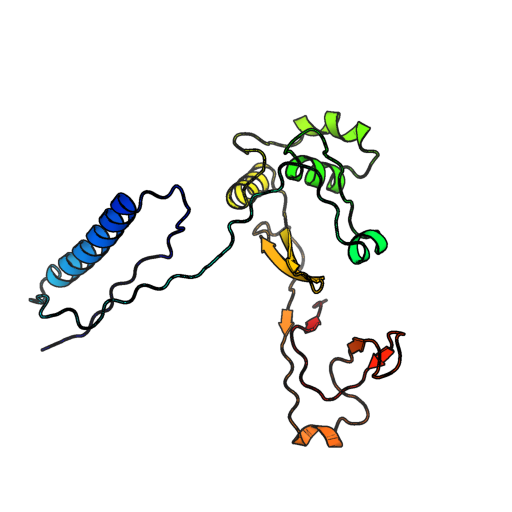 ? 6.930 2.234 -11.203 1.00 82.56 93 CYS A O 1
ATOM 757 N N . PHE A 1 94 ? 5.320 3.608 -10.430 1.00 86.56 94 PHE A N 1
ATOM 758 C CA . PHE A 1 94 ? 4.231 2.634 -10.484 1.00 86.56 94 PHE A CA 1
ATOM 759 C C . PHE A 1 94 ? 3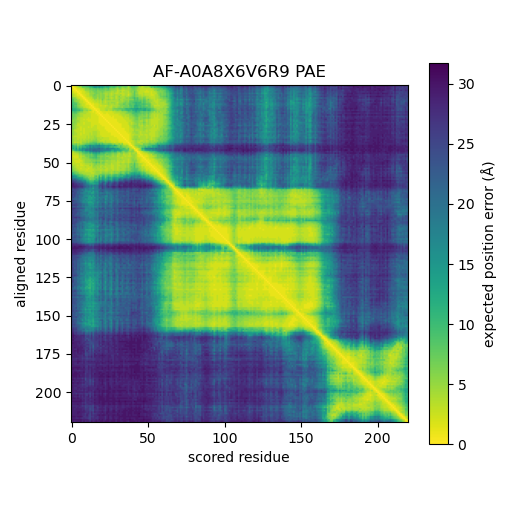.982 2.146 -11.917 1.00 86.56 94 PHE A C 1
ATOM 761 O O . PHE A 1 94 ? 4.047 0.948 -12.183 1.00 86.56 94 PHE A O 1
ATOM 768 N N . MET A 1 95 ? 3.797 3.075 -12.860 1.00 88.12 95 MET A N 1
ATOM 769 C CA . MET A 1 95 ? 3.595 2.766 -14.279 1.00 88.12 95 MET A CA 1
ATOM 770 C C . MET A 1 95 ? 4.756 1.945 -14.845 1.00 88.12 95 MET A C 1
ATOM 772 O O . MET A 1 95 ? 4.544 0.916 -15.488 1.00 88.12 95 MET A O 1
ATOM 776 N N . TRP A 1 96 ? 5.991 2.370 -14.573 1.00 84.94 96 TRP A N 1
ATOM 777 C CA . TRP A 1 96 ? 7.179 1.682 -15.063 1.00 84.94 96 TRP A CA 1
ATOM 778 C C . TRP A 1 96 ? 7.352 0.283 -14.461 1.00 84.94 96 TRP A C 1
ATOM 780 O O . TRP A 1 96 ? 7.765 -0.629 -15.175 1.00 84.94 96 TRP A O 1
ATOM 790 N N . SER A 1 97 ? 6.995 0.096 -13.188 1.00 86.56 97 SER A N 1
ATOM 791 C CA . SER A 1 97 ? 7.026 -1.214 -12.520 1.00 86.56 97 SER A CA 1
ATOM 792 C C . SER A 1 97 ? 6.029 -2.191 -13.141 1.00 86.56 97 SER A C 1
ATOM 794 O O . SER A 1 97 ? 6.392 -3.327 -13.442 1.00 86.56 97 SER A O 1
ATOM 796 N N . ILE A 1 98 ? 4.801 -1.737 -13.415 1.00 88.12 98 ILE A N 1
ATOM 797 C CA . ILE A 1 98 ? 3.776 -2.563 -14.068 1.00 88.12 98 ILE A CA 1
ATOM 798 C C . ILE A 1 98 ? 4.210 -2.954 -15.484 1.00 88.12 98 ILE A C 1
ATOM 800 O O . ILE A 1 98 ? 4.130 -4.123 -15.857 1.00 88.12 98 ILE A O 1
ATOM 804 N N . LEU A 1 99 ? 4.729 -2.004 -16.268 1.00 85.81 99 LEU A N 1
ATOM 805 C CA . LEU A 1 99 ? 5.204 -2.289 -17.624 1.00 85.81 99 LEU A CA 1
ATOM 806 C C . LEU A 1 99 ? 6.384 -3.266 -17.634 1.00 85.81 99 LEU A C 1
ATOM 808 O O . LEU A 1 99 ? 6.410 -4.161 -18.474 1.00 85.81 99 LEU A O 1
ATOM 812 N N . ALA A 1 100 ? 7.328 -3.124 -16.699 1.00 84.06 100 ALA A N 1
ATOM 813 C CA . ALA A 1 100 ? 8.467 -4.031 -16.578 1.00 84.06 100 ALA A CA 1
ATOM 814 C C . ALA A 1 100 ? 8.043 -5.466 -16.221 1.00 84.06 100 ALA A C 1
ATOM 816 O O . ALA A 1 100 ? 8.667 -6.414 -16.695 1.00 84.06 100 ALA A O 1
ATOM 817 N N . ALA A 1 101 ? 6.982 -5.624 -15.422 1.00 83.88 101 ALA A N 1
ATOM 818 C CA . ALA A 1 101 ? 6.431 -6.929 -15.068 1.00 83.88 101 ALA A CA 1
ATOM 819 C C . ALA A 1 101 ? 5.665 -7.582 -16.234 1.00 83.88 101 ALA A C 1
ATOM 821 O O . ALA A 1 101 ? 5.870 -8.759 -16.520 1.00 83.88 101 ALA A O 1
ATOM 822 N N . LEU A 1 102 ? 4.805 -6.825 -16.926 1.00 84.12 102 LEU A N 1
ATOM 823 C CA . LEU A 1 102 ? 3.959 -7.352 -18.009 1.00 84.12 102 LEU A CA 1
ATOM 824 C C . LEU A 1 102 ? 4.710 -7.559 -19.328 1.00 84.12 102 LEU A C 1
ATOM 826 O O . LEU A 1 102 ? 4.365 -8.442 -20.112 1.00 84.12 102 LEU A O 1
ATOM 830 N N . TYR A 1 103 ? 5.722 -6.734 -19.592 1.00 82.81 103 TYR A N 1
ATOM 831 C CA . TYR A 1 103 ? 6.475 -6.740 -20.842 1.00 82.81 103 TYR A CA 1
ATOM 832 C C . TYR A 1 103 ? 7.971 -6.875 -20.553 1.00 82.81 103 TYR A C 1
ATOM 834 O O . TYR A 1 103 ? 8.714 -5.914 -20.750 1.00 82.81 103 TYR A O 1
ATOM 842 N N . PRO A 1 104 ? 8.442 -8.051 -20.102 1.00 67.50 104 PRO A N 1
ATOM 843 C CA . PRO A 1 104 ? 9.839 -8.272 -19.738 1.00 67.50 104 PRO A CA 1
ATOM 844 C C . PRO A 1 104 ? 10.743 -8.249 -20.986 1.00 67.50 104 PRO A C 1
ATOM 846 O O . PRO A 1 104 ? 11.065 -9.277 -21.568 1.00 67.50 104 PRO A O 1
ATOM 849 N N . ASN A 1 105 ? 11.124 -7.053 -21.436 1.00 66.12 105 ASN A N 1
ATOM 850 C CA . ASN A 1 105 ? 12.079 -6.757 -22.510 1.00 66.12 105 ASN A CA 1
ATOM 851 C C . ASN A 1 105 ? 12.721 -5.381 -22.235 1.00 66.12 105 ASN A C 1
ATOM 853 O O . ASN A 1 105 ? 12.252 -4.646 -21.380 1.00 66.12 105 ASN A O 1
ATOM 857 N N . LYS A 1 106 ? 13.830 -5.011 -22.894 1.00 58.81 106 LYS A N 1
ATOM 858 C CA . LYS A 1 106 ? 14.606 -3.792 -22.544 1.00 58.81 106 LYS A CA 1
ATOM 859 C C . LYS A 1 106 ? 13.733 -2.528 -22.403 1.00 58.81 106 LYS A C 1
ATOM 861 O O . LYS A 1 106 ? 12.854 -2.283 -23.222 1.00 58.81 106 LYS A O 1
ATOM 866 N N . THR A 1 107 ? 14.071 -1.683 -21.425 1.00 54.62 107 THR A N 1
ATOM 867 C CA . THR A 1 107 ? 13.360 -0.461 -20.981 1.00 54.62 107 THR A CA 1
ATOM 868 C C . THR A 1 107 ? 12.912 0.508 -22.077 1.00 54.62 107 THR A C 1
ATOM 870 O O . THR A 1 107 ? 11.889 1.172 -21.934 1.00 54.62 107 THR A O 1
ATOM 873 N N . SER A 1 108 ? 13.621 0.572 -23.205 1.00 55.72 108 SER A N 1
ATOM 874 C CA . SER A 1 108 ? 13.232 1.379 -24.370 1.00 55.72 108 SER A CA 1
ATOM 875 C C . SER A 1 108 ? 12.003 0.843 -25.125 1.00 55.72 108 SER A C 1
ATOM 877 O O . SER A 1 108 ? 11.500 1.515 -26.019 1.00 55.72 108 SER A O 1
ATOM 879 N N . SER A 1 109 ? 11.520 -0.355 -24.783 1.00 63.47 109 SER A N 1
ATOM 880 C CA . SER A 1 109 ? 10.412 -1.056 -25.442 1.00 63.47 109 SER A CA 1
ATOM 881 C C . SER A 1 109 ? 9.069 -0.920 -24.718 1.00 63.47 109 SER A C 1
ATOM 883 O O . SER A 1 109 ? 8.083 -1.485 -25.182 1.00 63.47 109 SER A O 1
ATOM 885 N N . TYR A 1 110 ? 8.998 -0.207 -23.589 1.00 74.75 110 TYR A N 1
ATOM 886 C CA . TYR A 1 110 ? 7.761 -0.120 -22.799 1.00 74.75 110 TYR A CA 1
ATOM 887 C C . TYR A 1 110 ? 6.774 0.919 -23.331 1.00 74.75 110 TYR A C 1
ATOM 889 O O . TYR A 1 110 ? 5.567 0.720 -23.242 1.00 74.75 110 TYR A O 1
ATOM 897 N N . VAL A 1 111 ? 7.279 2.010 -23.916 1.00 77.81 111 VAL A N 1
ATOM 898 C CA . VAL A 1 111 ? 6.468 3.140 -24.405 1.00 77.81 111 VAL A CA 1
ATOM 899 C C . VAL A 1 111 ? 5.338 2.704 -25.356 1.00 77.81 111 VAL A C 1
ATOM 901 O O . VAL A 1 111 ? 4.209 3.148 -25.159 1.00 77.81 111 VAL A O 1
ATOM 904 N N . PRO A 1 112 ? 5.552 1.788 -26.323 1.00 82.25 112 PRO A N 1
ATOM 905 C CA . PRO A 1 112 ? 4.477 1.292 -27.188 1.00 82.25 112 PRO A CA 1
ATOM 906 C C . PRO A 1 112 ? 3.355 0.547 -26.452 1.00 82.25 112 PRO A C 1
ATOM 908 O O . PRO A 1 112 ? 2.272 0.360 -27.004 1.00 82.25 112 PRO A O 1
ATOM 911 N N . HIS A 1 113 ? 3.605 0.075 -25.232 1.00 82.50 113 HIS A N 1
ATOM 912 C CA . HIS A 1 113 ? 2.639 -0.672 -24.431 1.00 82.50 113 HIS A CA 1
ATOM 913 C C . HIS A 1 113 ? 1.825 0.212 -23.483 1.00 82.50 113 HIS A C 1
ATOM 915 O O . HIS A 1 113 ? 0.866 -0.283 -22.901 1.00 82.50 113 HIS A O 1
ATOM 921 N N . LEU A 1 114 ? 2.139 1.510 -23.377 1.00 83.69 114 LEU A N 1
ATOM 922 C CA . LEU A 1 114 ? 1.387 2.455 -22.543 1.00 83.69 114 LEU A CA 1
ATOM 923 C C . LEU A 1 114 ? -0.097 2.481 -22.907 1.00 83.69 114 LEU A C 1
ATOM 925 O O . LEU A 1 114 ? -0.944 2.368 -22.033 1.00 83.69 114 LEU A O 1
ATOM 929 N N . ASN A 1 115 ? -0.404 2.510 -24.205 1.00 85.44 115 ASN A N 1
ATOM 930 C CA . ASN A 1 115 ? -1.781 2.559 -24.704 1.00 85.44 115 ASN A CA 1
ATOM 931 C C . ASN A 1 115 ? -2.581 1.268 -24.441 1.00 85.44 115 ASN A C 1
ATOM 933 O O . ASN A 1 115 ? -3.770 1.223 -24.742 1.00 85.44 115 ASN A O 1
ATOM 937 N N . LYS A 1 116 ? -1.940 0.201 -23.943 1.00 89.00 116 LYS A N 1
ATOM 938 C CA . LYS A 1 116 ? -2.610 -1.060 -23.588 1.00 89.00 116 LYS A CA 1
ATOM 939 C C . LYS A 1 116 ? -3.140 -1.067 -22.155 1.00 89.00 116 LYS A C 1
ATOM 941 O O . LYS A 1 116 ? -3.848 -1.999 -21.796 1.00 89.00 116 LYS A O 1
ATOM 946 N N . LEU A 1 117 ? -2.761 -0.079 -21.347 1.00 91.50 117 LEU A N 1
ATOM 947 C CA . LEU A 1 117 ? -3.163 0.052 -19.955 1.00 91.50 117 LEU A CA 1
ATOM 948 C C . LEU A 1 117 ? -3.918 1.365 -19.768 1.00 91.50 117 LEU A C 1
ATOM 950 O O . LEU A 1 117 ? -3.567 2.395 -20.341 1.00 91.50 117 LEU A O 1
ATOM 954 N N . ASN A 1 118 ? -4.945 1.324 -18.934 1.00 92.44 118 ASN A N 1
ATOM 955 C CA . ASN A 1 118 ? -5.740 2.473 -18.558 1.00 92.44 118 ASN A CA 1
ATOM 956 C C . ASN A 1 118 ? -5.186 3.105 -17.271 1.00 92.44 118 ASN A C 1
ATOM 958 O O . ASN A 1 118 ? -5.306 2.536 -16.182 1.00 92.44 118 ASN A O 1
ATOM 962 N N . PHE A 1 119 ? -4.600 4.295 -17.406 1.00 91.56 119 PHE A N 1
ATOM 963 C CA . PHE A 1 119 ? -4.132 5.131 -16.295 1.00 91.56 119 PHE A CA 1
ATOM 964 C C . PHE A 1 119 ? -5.050 6.343 -16.041 1.00 91.56 119 PHE A C 1
ATOM 966 O O . PHE A 1 119 ? -4.666 7.274 -15.332 1.00 91.56 119 PHE A O 1
ATOM 973 N N . ASP A 1 120 ? -6.265 6.358 -16.593 1.00 91.50 120 ASP A N 1
ATOM 974 C CA . ASP A 1 120 ? -7.166 7.503 -16.486 1.00 91.50 120 ASP A CA 1
ATOM 975 C C . ASP A 1 120 ? -7.604 7.752 -15.039 1.00 91.50 120 ASP A C 1
ATOM 977 O O . ASP A 1 120 ? -8.125 6.888 -14.323 1.00 91.50 120 ASP A O 1
ATOM 981 N N . GLY A 1 121 ? -7.396 8.990 -14.590 1.00 88.56 121 GLY A N 1
ATOM 982 C CA . GLY A 1 121 ? -7.665 9.386 -13.212 1.00 88.56 121 GLY A CA 1
ATOM 983 C C . GLY A 1 121 ? -6.793 8.652 -12.190 1.00 88.56 121 GLY A C 1
ATOM 984 O O . GLY A 1 121 ? -7.267 8.428 -11.074 1.00 88.56 121 GLY A O 1
ATOM 985 N N . ILE A 1 122 ? -5.584 8.249 -12.594 1.00 90.88 122 ILE A N 1
ATOM 986 C CA . ILE A 1 122 ? -4.477 7.875 -11.717 1.00 90.88 122 ILE A CA 1
ATOM 987 C C . ILE A 1 122 ? -3.491 9.044 -11.682 1.00 90.88 122 ILE A C 1
ATOM 989 O O . ILE A 1 122 ? -3.035 9.535 -12.716 1.00 90.88 122 ILE A O 1
ATOM 993 N N . SER A 1 123 ? -3.185 9.510 -10.482 1.00 89.50 123 SER A N 1
ATOM 994 C CA . SER A 1 123 ? -2.190 10.537 -10.216 1.00 89.50 123 SER A CA 1
ATOM 995 C C . SER A 1 123 ? -0.797 9.920 -10.067 1.00 89.50 123 SER A C 1
ATOM 997 O O . SER A 1 123 ? -0.631 8.731 -9.778 1.00 89.50 123 SER A O 1
ATOM 999 N N . PHE A 1 124 ? 0.232 10.735 -10.302 1.00 86.69 124 PHE A N 1
ATOM 1000 C CA . PHE A 1 124 ? 1.629 10.350 -10.124 1.00 86.69 124 PHE A CA 1
ATOM 1001 C C . PHE A 1 124 ? 2.331 11.363 -9.212 1.00 86.69 124 PHE A C 1
ATOM 1003 O O . PHE A 1 124 ? 2.278 12.561 -9.508 1.00 86.69 124 PHE A O 1
ATOM 1010 N N . PRO A 1 125 ? 3.025 10.926 -8.143 1.00 85.94 125 PRO A N 1
ATOM 1011 C CA . PRO A 1 125 ? 3.193 9.538 -7.688 1.00 85.94 125 PRO A CA 1
ATOM 1012 C C . PRO A 1 125 ? 1.871 8.907 -7.222 1.00 85.94 125 PRO A C 1
ATOM 1014 O O . PRO A 1 125 ? 1.067 9.569 -6.578 1.00 85.94 125 PRO A O 1
ATOM 1017 N N . THR A 1 126 ? 1.651 7.635 -7.565 1.00 85.56 126 THR A N 1
ATOM 1018 C CA . THR A 1 126 ? 0.356 6.965 -7.367 1.00 85.56 126 THR A CA 1
ATOM 1019 C C . THR A 1 126 ? 0.131 6.588 -5.900 1.00 85.56 126 THR A C 1
ATOM 1021 O O . THR A 1 126 ? 0.890 5.771 -5.371 1.00 85.56 126 THR A O 1
ATOM 1024 N N . PRO A 1 127 ? -0.894 7.139 -5.227 1.00 84.31 127 PRO A N 1
ATOM 1025 C CA . PRO A 1 127 ? -1.239 6.751 -3.865 1.00 84.31 127 PRO A CA 1
ATOM 1026 C C . PRO A 1 127 ? -1.872 5.347 -3.824 1.00 84.31 127 PRO A C 1
ATOM 1028 O O . PRO A 1 127 ? -2.481 4.883 -4.790 1.00 84.31 127 PRO A O 1
ATOM 1031 N N . LEU A 1 128 ? -1.746 4.648 -2.688 1.00 82.56 128 LEU A N 1
ATOM 1032 C CA . LEU A 1 128 ? -2.194 3.249 -2.538 1.00 82.56 128 LEU A CA 1
ATOM 1033 C C . LEU A 1 128 ? -3.695 3.051 -2.821 1.00 82.56 128 LEU A C 1
ATOM 1035 O O . LEU A 1 128 ? -4.098 2.014 -3.349 1.00 82.56 128 LEU A O 1
ATOM 1039 N N . ASN A 1 129 ? -4.529 4.042 -2.500 1.00 82.00 129 ASN A N 1
ATOM 1040 C CA . ASN A 1 129 ? -5.965 4.017 -2.794 1.00 82.00 129 ASN A CA 1
ATOM 1041 C C . ASN A 1 129 ? -6.252 4.009 -4.310 1.00 82.00 129 ASN A C 1
ATOM 1043 O O . ASN A 1 129 ? -7.181 3.334 -4.757 1.00 82.00 129 ASN A O 1
ATOM 1047 N N . GLU A 1 130 ? -5.435 4.693 -5.110 1.00 88.81 130 GLU A N 1
ATOM 1048 C CA . GLU A 1 130 ? -5.544 4.721 -6.569 1.00 88.81 130 GLU A CA 1
ATOM 1049 C C . GLU A 1 130 ? -4.954 3.471 -7.227 1.00 88.81 130 GLU A C 1
ATOM 1051 O O . GLU A 1 130 ? -5.433 3.069 -8.285 1.00 88.81 130 GLU A O 1
ATOM 1056 N N . VAL A 1 131 ? -4.014 2.770 -6.582 1.00 88.38 131 VAL A N 1
ATOM 1057 C CA . VAL A 1 131 ? -3.554 1.452 -7.064 1.00 88.38 131 VAL A CA 1
ATOM 1058 C C . VAL A 1 131 ? -4.718 0.463 -7.137 1.00 88.38 131 VAL A C 1
ATOM 1060 O O . VAL A 1 131 ? -4.862 -0.245 -8.134 1.00 88.38 131 VAL A O 1
ATOM 1063 N N . LYS A 1 132 ? -5.605 0.446 -6.131 1.00 86.56 132 LYS A N 1
ATOM 1064 C CA . LYS A 1 132 ? -6.821 -0.389 -6.162 1.00 86.56 132 LYS A CA 1
ATOM 1065 C C . LYS A 1 132 ? -7.738 -0.018 -7.329 1.00 86.56 132 LYS A C 1
ATOM 1067 O O . LYS A 1 132 ? -8.332 -0.897 -7.951 1.00 86.56 132 LYS A O 1
ATOM 1072 N N . LYS A 1 133 ? -7.849 1.277 -7.641 1.00 91.06 133 LYS A N 1
ATOM 1073 C CA . LYS A 1 133 ? -8.614 1.767 -8.795 1.00 91.06 133 LYS A CA 1
ATOM 1074 C C . LYS A 1 133 ? -7.984 1.283 -10.104 1.00 91.06 133 LYS A C 1
ATOM 1076 O O . LYS A 1 133 ? -8.691 0.716 -10.929 1.00 91.06 133 LYS A O 1
ATOM 1081 N N . PHE A 1 134 ? -6.669 1.434 -10.262 1.00 92.62 134 PHE A N 1
ATOM 1082 C CA . PHE A 1 134 ? -5.929 0.939 -11.426 1.00 92.62 134 PHE A CA 1
ATOM 1083 C C . PHE A 1 134 ? -6.101 -0.572 -11.622 1.00 92.62 134 PHE A C 1
ATOM 1085 O O . PHE A 1 134 ? -6.426 -1.008 -12.726 1.00 92.62 134 PHE A O 1
ATOM 1092 N N . SER A 1 135 ? -5.927 -1.346 -10.546 1.00 90.25 135 SER A N 1
ATOM 1093 C CA . SER A 1 135 ? -6.071 -2.805 -10.523 1.00 90.25 135 SER A CA 1
ATOM 1094 C C . SER A 1 135 ? -7.432 -3.233 -11.080 1.00 90.25 135 SER A C 1
ATOM 1096 O O . SER A 1 135 ? -7.484 -4.041 -12.002 1.00 90.25 135 SER A O 1
ATOM 1098 N N . LYS A 1 136 ? -8.524 -2.601 -10.626 1.00 89.94 136 LYS A N 1
ATOM 1099 C CA . LYS A 1 136 ? -9.887 -2.867 -11.119 1.00 89.94 136 LYS A CA 1
ATOM 1100 C C . LYS A 1 136 ? -10.124 -2.422 -12.564 1.00 89.94 136 LYS A C 1
ATOM 1102 O O . LYS A 1 136 ? -10.811 -3.116 -13.298 1.00 89.94 136 LYS A O 1
ATOM 1107 N N . MET A 1 137 ? -9.591 -1.268 -12.974 1.00 92.75 137 MET A N 1
ATOM 1108 C CA . MET A 1 137 ? -9.795 -0.742 -14.335 1.00 92.75 137 MET A CA 1
ATOM 1109 C C . MET A 1 137 ? -9.094 -1.575 -15.411 1.00 92.75 137 MET A C 1
ATOM 1111 O O . MET A 1 137 ? -9.528 -1.564 -16.560 1.00 92.75 137 MET A O 1
ATOM 1115 N N . ASN A 1 138 ? -8.011 -2.260 -15.047 1.00 90.75 138 ASN A N 1
ATOM 1116 C CA . ASN A 1 138 ? -7.203 -3.050 -15.975 1.00 90.75 138 ASN A CA 1
ATOM 1117 C C . ASN A 1 138 ? -7.361 -4.563 -15.792 1.00 90.75 138 ASN A C 1
ATOM 1119 O O . ASN A 1 138 ? -6.778 -5.306 -16.573 1.00 90.75 138 ASN A O 1
ATOM 1123 N N . ASP A 1 139 ? -8.108 -5.002 -14.775 1.00 89.75 139 ASP A N 1
ATOM 1124 C CA . ASP A 1 139 ? -8.224 -6.408 -14.366 1.00 89.75 139 ASP A CA 1
ATOM 1125 C C . ASP A 1 139 ? -6.854 -7.059 -14.064 1.00 89.75 139 ASP A C 1
ATOM 1127 O O . ASP A 1 139 ? -6.498 -8.137 -14.544 1.00 89.75 139 ASP A O 1
ATOM 1131 N N . ILE A 1 140 ? -6.027 -6.343 -13.290 1.00 88.69 140 ILE A N 1
ATOM 1132 C CA . ILE A 1 140 ? -4.658 -6.755 -12.938 1.00 88.69 140 ILE A CA 1
ATOM 1133 C C . ILE A 1 140 ? -4.518 -6.875 -11.426 1.00 88.69 140 ILE A C 1
ATOM 1135 O O . ILE A 1 140 ? -4.640 -5.879 -10.707 1.00 88.69 140 ILE A O 1
ATOM 1139 N N . GLY A 1 141 ? -4.187 -8.074 -10.947 1.00 87.12 141 GLY A N 1
ATOM 1140 C CA . GLY A 1 141 ? -3.862 -8.325 -9.550 1.00 87.12 14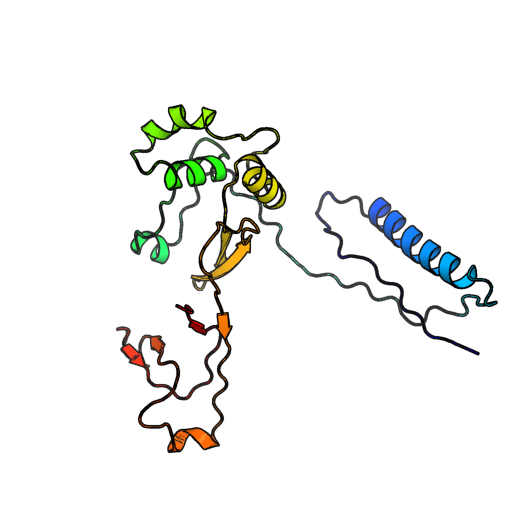1 GLY A CA 1
ATOM 1141 C C . GLY A 1 141 ? -2.507 -7.726 -9.172 1.00 87.12 141 GLY A C 1
ATOM 1142 O O . GLY A 1 141 ? -1.486 -8.043 -9.779 1.00 87.12 141 GLY A O 1
ATOM 1143 N N . ILE A 1 142 ? -2.491 -6.839 -8.174 1.00 85.44 142 ILE A N 1
ATOM 1144 C CA . ILE A 1 142 ? -1.281 -6.142 -7.716 1.00 85.44 142 ILE A CA 1
ATOM 1145 C C . ILE A 1 142 ? -1.106 -6.350 -6.216 1.00 85.44 142 ILE A C 1
ATOM 1147 O O . ILE A 1 142 ? -1.944 -5.915 -5.426 1.00 85.44 142 ILE A O 1
ATOM 1151 N N . ASN A 1 143 ? 0.028 -6.942 -5.843 1.00 86.00 143 ASN A N 1
ATOM 1152 C CA . ASN A 1 143 ? 0.482 -7.021 -4.461 1.00 86.00 143 ASN A CA 1
ATOM 1153 C C . ASN A 1 143 ? 1.622 -6.020 -4.250 1.00 86.00 143 ASN A C 1
ATOM 1155 O O . ASN A 1 143 ? 2.591 -6.002 -5.010 1.00 86.00 143 ASN A O 1
ATOM 1159 N N . ILE A 1 144 ? 1.507 -5.189 -3.218 1.00 84.19 144 ILE A N 1
ATOM 1160 C CA . ILE A 1 144 ? 2.538 -4.243 -2.798 1.00 84.19 144 ILE A CA 1
ATOM 1161 C C . ILE A 1 144 ? 3.040 -4.684 -1.437 1.00 84.19 144 ILE A C 1
ATOM 1163 O O . ILE A 1 144 ? 2.272 -4.791 -0.481 1.00 84.19 144 ILE A O 1
ATOM 1167 N N . TYR A 1 145 ? 4.348 -4.880 -1.360 1.00 81.50 145 TYR A N 1
ATOM 1168 C CA . TYR A 1 145 ? 5.057 -5.173 -0.129 1.00 81.50 145 TYR A CA 1
ATOM 1169 C C . TYR A 1 145 ? 5.987 -4.013 0.210 1.00 81.50 145 TYR A C 1
ATOM 1171 O O . TYR A 1 145 ? 6.480 -3.314 -0.677 1.00 81.50 145 TYR A O 1
ATOM 1179 N N . SER A 1 146 ? 6.235 -3.834 1.498 1.00 81.25 146 SER A N 1
ATOM 1180 C CA . SER A 1 146 ? 7.271 -2.957 2.028 1.00 81.25 146 SER A CA 1
ATOM 1181 C C . SER A 1 146 ? 8.210 -3.773 2.899 1.00 81.25 146 SER A C 1
ATOM 1183 O O . SER A 1 146 ? 7.903 -4.909 3.257 1.00 81.25 146 SER A O 1
ATOM 1185 N N . PHE A 1 147 ? 9.361 -3.203 3.227 1.00 76.31 147 PHE A N 1
ATOM 1186 C CA . PHE A 1 147 ? 10.300 -3.798 4.162 1.00 76.31 147 PHE A CA 1
ATOM 1187 C C . PHE A 1 147 ? 10.799 -2.759 5.169 1.00 76.31 147 PHE A C 1
ATOM 1189 O O . PHE A 1 147 ? 10.837 -1.566 4.866 1.00 76.31 147 PHE A O 1
ATOM 1196 N N . GLU A 1 148 ? 11.130 -3.215 6.375 1.00 79.62 148 GLU A N 1
ATOM 1197 C CA . GLU A 1 148 ? 11.792 -2.421 7.420 1.00 79.62 148 GLU A CA 1
ATOM 1198 C C . GLU A 1 148 ? 13.326 -2.434 7.230 1.00 79.62 148 GLU A C 1
ATOM 1200 O O . GLU A 1 148 ? 13.856 -3.115 6.349 1.00 79.62 148 GLU A O 1
ATOM 1205 N N . GLU A 1 149 ? 14.068 -1.680 8.050 1.00 76.19 149 GLU A N 1
ATOM 1206 C CA . GLU A 1 149 ? 15.541 -1.606 7.977 1.00 76.19 149 GLU A CA 1
ATOM 1207 C C . GLU A 1 149 ? 16.232 -2.973 8.150 1.00 76.19 149 GLU A C 1
ATOM 1209 O O . GLU A 1 149 ? 17.308 -3.201 7.598 1.00 76.19 149 GLU A O 1
ATOM 1214 N N . ASP A 1 150 ? 15.597 -3.903 8.866 1.00 79.88 150 ASP A N 1
ATOM 1215 C CA . ASP A 1 150 ? 16.049 -5.284 9.071 1.00 79.88 150 ASP A CA 1
ATOM 1216 C C . ASP A 1 150 ? 15.671 -6.238 7.915 1.00 79.88 150 ASP A C 1
ATOM 1218 O O . ASP A 1 150 ? 15.870 -7.448 8.021 1.00 79.88 150 ASP A O 1
ATOM 1222 N N . LEU A 1 151 ? 15.161 -5.701 6.796 1.00 76.38 151 LEU A N 1
ATOM 1223 C CA . LEU A 1 151 ? 14.644 -6.427 5.627 1.00 76.38 151 LEU A CA 1
ATOM 1224 C C . LEU A 1 151 ? 13.413 -7.292 5.905 1.00 76.38 151 LEU A C 1
ATOM 1226 O O . LEU A 1 151 ? 13.041 -8.121 5.068 1.00 76.38 151 LEU A O 1
ATOM 1230 N N . LYS A 1 152 ? 12.740 -7.100 7.038 1.00 76.25 152 LYS A N 1
ATOM 1231 C CA . LYS A 1 152 ? 11.471 -7.765 7.298 1.00 76.25 152 LYS A CA 1
ATOM 1232 C C . LYS A 1 152 ? 10.408 -7.237 6.340 1.00 76.25 152 LYS A C 1
ATOM 1234 O O . LYS A 1 152 ? 10.055 -6.061 6.385 1.00 76.25 152 LYS A O 1
ATOM 1239 N N . ILE A 1 153 ? 9.899 -8.123 5.487 1.00 74.62 153 ILE A N 1
ATOM 1240 C CA . ILE A 1 153 ? 8.889 -7.813 4.473 1.00 74.62 153 ILE A CA 1
ATOM 1241 C C . ILE A 1 153 ? 7.492 -7.904 5.090 1.00 74.62 153 ILE A C 1
ATOM 1243 O O . ILE A 1 153 ? 7.190 -8.851 5.812 1.00 74.62 153 ILE A O 1
ATOM 1247 N N . PHE A 1 154 ? 6.625 -6.951 4.768 1.00 75.69 154 PHE A N 1
ATOM 1248 C CA . PHE A 1 154 ? 5.222 -6.951 5.167 1.00 75.69 154 PHE A CA 1
ATOM 1249 C C . PHE A 1 154 ? 4.329 -6.417 4.036 1.00 75.69 154 PHE A C 1
ATOM 1251 O O . PHE A 1 154 ? 4.766 -5.588 3.228 1.00 75.69 154 PHE A O 1
ATOM 1258 N N . PRO A 1 155 ? 3.080 -6.897 3.925 1.00 76.94 155 PRO A N 1
ATOM 1259 C CA . PRO A 1 155 ? 2.170 -6.450 2.880 1.00 76.94 155 PRO A CA 1
ATOM 1260 C C . PRO A 1 155 ? 1.625 -5.044 3.172 1.00 76.94 155 PRO A C 1
ATOM 1262 O O . PRO A 1 155 ? 1.162 -4.760 4.273 1.00 76.94 155 PRO A O 1
ATOM 1265 N N . LEU A 1 156 ? 1.639 -4.172 2.161 1.00 76.19 156 LEU A N 1
ATOM 1266 C CA . LEU A 1 156 ? 0.932 -2.882 2.157 1.00 76.19 156 LEU A CA 1
ATOM 1267 C C . LEU A 1 156 ? -0.410 -2.968 1.428 1.00 76.19 156 LEU A C 1
ATOM 1269 O O . LEU A 1 156 ? -1.375 -2.301 1.793 1.00 76.19 156 LEU A O 1
ATOM 1273 N N . LEU A 1 157 ? -0.459 -3.772 0.369 1.00 79.75 157 LEU A N 1
ATOM 1274 C CA . LEU A 1 157 ? -1.653 -4.014 -0.422 1.00 79.75 157 LEU A CA 1
ATOM 1275 C C . LEU A 1 157 ? -1.605 -5.453 -0.916 1.00 79.75 157 LEU A C 1
ATOM 1277 O O . LEU A 1 157 ? -0.656 -5.832 -1.594 1.00 79.75 157 LEU A O 1
ATOM 1281 N N . ILE A 1 158 ? -2.633 -6.230 -0.608 1.00 79.25 158 ILE A N 1
ATOM 1282 C CA . ILE A 1 158 ? -2.879 -7.514 -1.260 1.00 79.25 158 ILE A CA 1
ATOM 1283 C C . ILE A 1 158 ? -4.054 -7.313 -2.203 1.00 79.25 158 ILE A C 1
ATOM 1285 O O . ILE A 1 158 ? -5.012 -6.615 -1.862 1.00 79.25 158 ILE A O 1
ATOM 1289 N N . SER A 1 159 ? -3.939 -7.847 -3.413 1.00 80.12 159 SER A N 1
ATOM 1290 C CA . SER A 1 159 ? -4.993 -7.722 -4.402 1.00 80.12 159 SER A CA 1
ATOM 1291 C C . SER A 1 159 ? -6.230 -8.509 -3.991 1.00 80.12 159 SER A C 1
ATOM 1293 O O . SER A 1 159 ? -6.136 -9.668 -3.597 1.00 80.12 159 SER A O 1
ATOM 1295 N N . ASP A 1 160 ? -7.391 -7.883 -4.174 1.00 73.50 160 ASP A N 1
ATOM 1296 C CA . ASP A 1 160 ? -8.690 -8.547 -4.071 1.00 73.50 160 ASP A CA 1
ATOM 1297 C C . ASP A 1 160 ? -9.076 -9.249 -5.393 1.00 73.50 160 ASP A C 1
ATOM 1299 O O . ASP A 1 160 ? -10.115 -9.904 -5.468 1.00 73.50 160 ASP A O 1
ATOM 1303 N N . ILE A 1 161 ? -8.274 -9.083 -6.458 1.00 67.38 161 ILE A N 1
ATOM 1304 C CA . ILE A 1 161 ? -8.486 -9.759 -7.741 1.00 67.38 161 ILE A CA 1
ATOM 1305 C C . ILE A 1 161 ? -7.971 -11.183 -7.603 1.00 67.38 161 ILE A C 1
ATOM 1307 O O . ILE A 1 161 ? -6.771 -11.456 -7.655 1.00 67.38 161 ILE A O 1
ATOM 1311 N N . VAL A 1 162 ? -8.920 -12.086 -7.411 1.00 60.12 162 VAL A N 1
ATOM 1312 C CA . VAL A 1 162 ? -8.695 -13.521 -7.452 1.00 60.12 162 VAL A CA 1
ATOM 1313 C C . VAL A 1 162 ? -8.721 -13.913 -8.923 1.00 60.12 162 VAL A C 1
ATOM 1315 O O . VAL A 1 162 ? -9.787 -13.995 -9.528 1.00 60.12 162 VAL A O 1
ATOM 1318 N N . TYR A 1 163 ? -7.551 -14.132 -9.523 1.00 59.16 163 TYR A N 1
ATOM 1319 C CA . TYR A 1 163 ? -7.507 -14.971 -10.719 1.00 59.16 163 TYR A CA 1
ATOM 1320 C C . TYR A 1 163 ? -8.129 -16.313 -10.336 1.00 59.16 163 TYR A C 1
ATOM 1322 O O . TYR A 1 163 ? -7.823 -16.788 -9.242 1.00 59.16 163 TYR A O 1
ATOM 1330 N N . GLU A 1 164 ? -8.997 -16.897 -11.174 1.00 51.12 164 GLU A N 1
ATOM 1331 C CA . GLU A 1 164 ? -9.429 -18.287 -10.983 1.00 51.12 164 GLU A CA 1
ATOM 1332 C C . GLU A 1 164 ? -8.164 -19.150 -10.913 1.00 51.12 164 GLU A C 1
ATOM 1334 O O . GLU A 1 164 ? -7.499 -19.439 -11.904 1.00 51.12 164 GLU A O 1
ATOM 1339 N N . SER A 1 165 ? -7.767 -19.416 -9.682 1.00 52.50 165 SER A N 1
ATOM 1340 C CA . SER A 1 165 ? -6.551 -20.064 -9.246 1.00 52.50 165 SER A CA 1
ATOM 1341 C C . SER A 1 165 ? -7.042 -21.118 -8.285 1.00 52.50 165 SER A C 1
ATOM 1343 O O . SER A 1 165 ? -7.872 -20.821 -7.420 1.00 52.50 165 SER A O 1
ATOM 1345 N N . ASP A 1 166 ? -6.515 -22.329 -8.398 1.00 49.78 166 ASP A N 1
ATOM 1346 C CA . ASP A 1 166 ? -6.917 -23.457 -7.561 1.00 49.78 166 ASP A CA 1
ATOM 1347 C C . ASP A 1 166 ? -6.376 -23.362 -6.106 1.00 49.78 166 ASP A C 1
ATOM 1349 O O . ASP A 1 166 ? -6.262 -24.390 -5.448 1.00 49.78 166 ASP A O 1
ATOM 1353 N N . VAL A 1 167 ? -6.137 -22.131 -5.598 1.00 45.41 167 VAL A N 1
ATOM 1354 C CA . VAL A 1 167 ? -5.869 -21.653 -4.211 1.00 45.41 167 VAL A CA 1
ATOM 1355 C C . VAL A 1 167 ? -4.461 -21.063 -3.976 1.00 45.41 167 VAL A C 1
ATOM 1357 O O . VAL A 1 167 ? -3.457 -21.562 -4.470 1.00 45.41 167 VAL A O 1
ATOM 1360 N N . GLY A 1 168 ? -4.374 -19.999 -3.157 1.00 47.16 168 GLY A N 1
ATOM 1361 C CA . GLY A 1 168 ? -3.119 -19.529 -2.555 1.00 47.16 168 GLY A CA 1
ATOM 1362 C C . GLY A 1 168 ? -3.326 -18.876 -1.181 1.00 47.16 168 GLY A C 1
ATOM 1363 O O . GLY A 1 168 ? -4.085 -17.916 -1.058 1.00 47.16 168 GLY A O 1
ATOM 1364 N N . TYR A 1 169 ? -2.626 -19.375 -0.156 1.00 45.50 169 TYR A N 1
ATOM 1365 C CA . TYR A 1 169 ? -2.593 -18.811 1.200 1.00 45.50 169 TYR A CA 1
ATOM 1366 C C . TYR A 1 169 ? -1.141 -18.583 1.638 1.00 45.50 169 TYR A C 1
ATOM 1368 O O . TYR A 1 169 ? -0.298 -19.465 1.482 1.00 45.50 169 TYR A O 1
ATOM 1376 N N . ILE A 1 170 ? -0.852 -17.421 2.227 1.00 48.00 170 ILE A N 1
ATOM 1377 C CA . ILE A 1 170 ? 0.393 -17.178 2.968 1.00 48.00 170 ILE A CA 1
ATOM 1378 C C . ILE A 1 170 ? 0.012 -17.153 4.445 1.00 48.00 170 ILE A C 1
ATOM 1380 O O . ILE A 1 170 ? -0.689 -16.240 4.881 1.00 48.00 170 ILE A O 1
ATOM 1384 N N . LEU A 1 171 ? 0.431 -18.173 5.197 1.00 44.22 171 LEU A N 1
ATOM 1385 C CA . LEU A 1 171 ? 0.255 -18.217 6.645 1.00 44.22 171 LEU A CA 1
ATOM 1386 C C . LEU A 1 171 ? 1.529 -17.712 7.319 1.00 44.22 171 LEU A C 1
ATOM 1388 O O . LEU A 1 171 ? 2.609 -18.273 7.126 1.00 44.22 171 LEU A O 1
ATOM 1392 N N . GLU A 1 172 ? 1.378 -16.658 8.113 1.00 52.66 172 GLU A N 1
ATOM 1393 C CA . GLU A 1 172 ? 2.357 -16.255 9.116 1.00 52.66 172 GLU A CA 1
ATOM 1394 C C . GLU A 1 172 ? 1.957 -16.945 10.423 1.00 52.66 172 GLU A C 1
ATOM 1396 O O . GLU A 1 172 ? 0.871 -16.699 10.952 1.00 52.66 172 GLU A O 1
ATOM 1401 N N . VAL A 1 173 ? 2.788 -17.878 10.889 1.00 52.56 173 VAL A N 1
ATOM 1402 C CA . VAL A 1 173 ? 2.520 -18.657 12.104 1.00 52.56 173 VAL A CA 1
ATOM 1403 C C . VAL A 1 173 ? 3.614 -18.387 13.127 1.00 52.56 173 VAL A C 1
ATOM 1405 O O . VAL A 1 173 ? 4.805 -18.491 12.818 1.00 52.56 173 VAL A O 1
ATOM 1408 N N . ASP A 1 174 ? 3.193 -18.089 14.353 1.00 68.06 174 ASP A N 1
ATOM 1409 C CA . ASP A 1 174 ? 4.059 -18.107 15.525 1.00 68.06 174 ASP A CA 1
ATOM 1410 C C . ASP A 1 174 ? 4.015 -19.511 16.147 1.00 68.06 174 ASP A C 1
ATOM 1412 O O . ASP A 1 174 ? 2.946 -20.051 16.445 1.00 68.06 174 ASP A O 1
ATOM 1416 N N . LEU A 1 175 ? 5.185 -20.130 16.296 1.00 63.38 175 LEU A N 1
ATOM 1417 C CA . LEU A 1 175 ? 5.366 -21.448 16.892 1.00 63.38 175 LEU A CA 1
ATOM 1418 C C . LEU A 1 175 ? 6.001 -21.284 18.273 1.00 63.38 175 LEU A C 1
ATOM 1420 O O . LEU A 1 175 ? 7.216 -21.117 18.402 1.00 63.38 175 LEU A O 1
ATOM 1424 N N . GLU A 1 176 ? 5.175 -21.361 19.311 1.00 76.19 176 GLU A N 1
ATOM 1425 C CA . GLU A 1 176 ? 5.648 -21.467 20.688 1.00 76.19 176 GLU A CA 1
ATOM 1426 C C . GLU A 1 176 ? 6.109 -22.903 20.974 1.00 76.19 176 GLU A C 1
ATOM 1428 O O . GLU A 1 176 ? 5.453 -23.870 20.577 1.00 76.19 176 GLU A O 1
ATOM 1433 N N . TYR A 1 177 ? 7.250 -23.045 21.652 1.00 71.94 177 TYR A N 1
ATOM 1434 C CA . TYR A 1 177 ? 7.846 -24.340 21.962 1.00 71.94 177 TYR A CA 1
ATOM 1435 C C . TYR A 1 177 ? 7.876 -24.568 23.481 1.00 71.94 177 TYR A C 1
ATOM 1437 O O . TYR A 1 177 ? 8.741 -24.024 24.167 1.00 71.94 177 TYR A O 1
ATOM 1445 N N . PRO A 1 178 ? 6.928 -25.339 24.044 1.00 80.75 178 PRO A N 1
ATOM 1446 C CA . PRO A 1 178 ? 6.906 -25.625 25.473 1.00 80.75 178 PRO A CA 1
ATOM 1447 C C . PRO A 1 178 ? 8.153 -26.395 25.919 1.00 80.75 178 PRO A C 1
ATOM 1449 O O . PRO A 1 178 ? 8.515 -27.403 25.303 1.00 80.75 178 PRO A O 1
ATOM 1452 N N . SER A 1 179 ? 8.748 -25.982 27.042 1.00 81.25 179 SER A N 1
ATOM 1453 C CA . SER A 1 179 ? 9.955 -26.602 27.610 1.00 81.25 179 SER A CA 1
ATOM 1454 C C . SER A 1 179 ? 9.822 -28.118 27.809 1.00 81.25 179 SER A C 1
ATOM 1456 O O . SER A 1 179 ? 10.773 -28.858 27.579 1.00 81.25 179 SER A O 1
ATOM 1458 N N . ASP A 1 180 ? 8.625 -28.603 28.151 1.00 85.38 180 ASP A N 1
ATOM 1459 C CA . ASP A 1 180 ? 8.350 -30.025 28.415 1.00 85.38 180 ASP A CA 1
ATOM 1460 C C . ASP A 1 180 ? 8.459 -30.927 27.165 1.00 85.38 180 ASP A C 1
ATOM 1462 O O . ASP A 1 180 ? 8.459 -32.157 27.268 1.00 85.38 180 ASP A O 1
ATOM 1466 N N . LEU A 1 181 ? 8.529 -30.335 25.966 1.00 73.56 181 LEU A N 1
ATOM 1467 C CA . LEU A 1 181 ? 8.689 -31.047 24.693 1.00 73.56 181 LEU A CA 1
ATOM 1468 C C . LEU A 1 181 ? 10.141 -31.077 24.198 1.00 73.56 181 LEU A C 1
ATOM 1470 O O . LEU A 1 181 ? 10.423 -31.751 23.206 1.00 73.56 181 LEU A O 1
ATOM 1474 N N . HIS A 1 182 ? 11.064 -30.384 24.870 1.00 78.25 182 HIS A N 1
ATOM 1475 C CA . HIS A 1 182 ? 12.455 -30.264 24.425 1.00 78.25 182 HIS A CA 1
ATOM 1476 C C . HIS A 1 182 ? 13.162 -31.620 24.383 1.00 78.25 182 HIS A C 1
ATOM 1478 O O . HIS A 1 182 ? 13.791 -31.951 23.381 1.00 78.25 182 HIS A O 1
ATOM 1484 N N . ASP A 1 183 ? 12.967 -32.441 25.416 1.00 78.94 183 ASP A N 1
ATOM 1485 C CA . ASP A 1 183 ? 13.591 -33.765 25.509 1.00 78.94 183 ASP A CA 1
ATOM 1486 C C . ASP A 1 183 ? 13.013 -34.758 24.493 1.00 78.94 183 ASP A C 1
ATOM 1488 O O . ASP A 1 183 ? 13.709 -35.647 24.015 1.00 78.94 183 ASP A O 1
ATOM 1492 N N . LYS A 1 184 ? 11.728 -34.618 24.141 1.00 76.62 184 LYS A N 1
ATOM 1493 C CA . LYS A 1 184 ? 11.056 -35.523 23.190 1.00 76.62 184 LYS A CA 1
ATOM 1494 C C . LYS A 1 184 ? 11.402 -35.217 21.742 1.00 76.62 184 LYS A C 1
ATOM 1496 O O . LYS A 1 184 ? 11.285 -36.088 20.887 1.00 76.62 184 LYS A O 1
ATOM 1501 N N . HIS A 1 185 ? 11.743 -33.969 21.459 1.00 72.88 185 HIS A N 1
ATOM 1502 C CA . HIS A 1 185 ? 11.947 -33.470 20.107 1.00 72.88 185 HIS A CA 1
ATOM 1503 C C . HIS A 1 185 ? 13.396 -33.013 19.876 1.00 72.88 185 HIS A C 1
ATOM 1505 O O . HIS A 1 185 ? 13.662 -32.272 18.930 1.00 72.88 185 HIS A O 1
ATOM 1511 N N . SER A 1 186 ? 14.333 -33.454 20.722 1.00 69.31 186 SER A N 1
ATOM 1512 C CA . SER A 1 186 ? 15.763 -33.152 20.593 1.00 69.31 186 SER A CA 1
ATOM 1513 C C . SER A 1 186 ? 16.317 -33.543 19.225 1.00 69.31 186 SER A C 1
ATOM 1515 O O . SER A 1 186 ? 17.165 -32.844 18.675 1.00 69.31 186 SER A O 1
ATOM 1517 N N . ASP A 1 187 ? 15.802 -34.640 18.668 1.00 71.62 187 ASP A N 1
ATOM 1518 C CA . ASP A 1 187 ? 16.319 -35.237 17.439 1.00 71.62 187 ASP A CA 1
ATOM 1519 C C . ASP A 1 187 ? 15.706 -34.602 16.178 1.00 71.62 187 ASP A C 1
ATOM 1521 O O . ASP A 1 187 ? 16.359 -34.545 15.137 1.00 71.62 187 ASP A O 1
ATOM 1525 N N . PHE A 1 188 ? 14.466 -34.094 16.2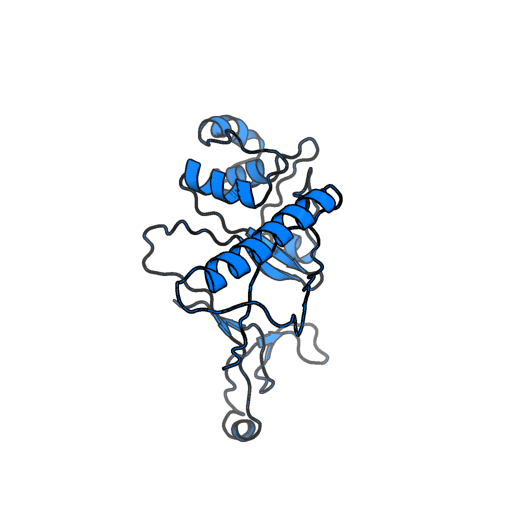65 1.00 64.44 188 PHE A N 1
ATOM 1526 C CA . PHE A 1 188 ? 13.711 -33.540 15.130 1.00 64.44 188 PHE A CA 1
ATOM 1527 C C . PHE A 1 188 ? 12.815 -32.352 15.538 1.00 64.44 188 PHE A C 1
ATOM 1529 O O . PHE A 1 188 ? 11.587 -32.478 15.575 1.00 64.44 188 PHE A O 1
ATOM 1536 N N . PRO A 1 189 ? 13.391 -31.176 15.833 1.00 66.81 189 PRO A N 1
ATOM 1537 C CA . PRO A 1 189 ? 12.612 -29.992 16.172 1.00 66.81 189 PRO A CA 1
ATOM 1538 C C . PRO A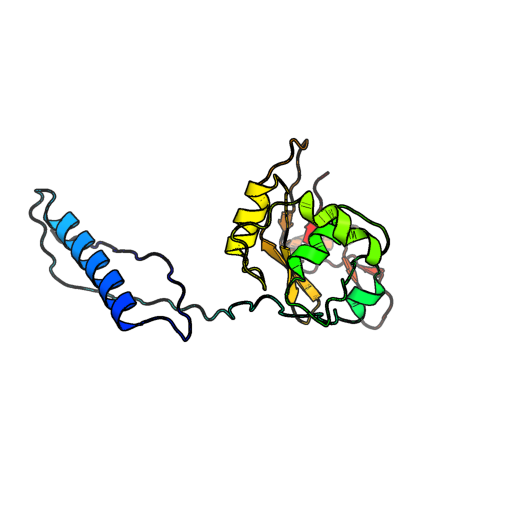 1 189 ? 11.874 -29.430 14.955 1.00 66.81 189 PRO A C 1
ATOM 1540 O O . PRO A 1 189 ? 12.406 -29.345 13.845 1.00 66.81 189 PRO A O 1
ATOM 1543 N N . LEU A 1 190 ? 10.631 -29.009 15.184 1.00 65.06 190 LEU A N 1
ATOM 1544 C CA . LEU A 1 190 ? 9.740 -28.493 14.147 1.00 65.06 190 LEU A CA 1
ATOM 1545 C C . LEU A 1 190 ? 10.202 -27.127 13.623 1.00 65.06 190 LEU A C 1
ATOM 1547 O O . LEU A 1 190 ? 10.641 -26.275 14.392 1.00 65.06 190 LEU A O 1
ATOM 1551 N N . GLY A 1 191 ? 10.075 -26.911 12.310 1.00 70.69 191 GLY A N 1
ATOM 1552 C CA . GLY A 1 191 ? 10.372 -25.637 11.641 1.00 70.69 191 GLY A CA 1
ATOM 1553 C C . GLY A 1 191 ? 11.846 -25.212 11.700 1.00 70.69 191 GLY A C 1
ATOM 1554 O O . GLY A 1 191 ? 12.128 -24.134 12.218 1.00 70.69 191 GLY A O 1
ATOM 1555 N N . PRO A 1 192 ? 12.814 -26.038 11.265 1.00 70.62 192 PRO A N 1
ATOM 1556 C CA . PRO A 1 192 ? 14.230 -25.687 11.340 1.00 70.62 192 PRO A CA 1
ATOM 1557 C C . PRO A 1 192 ? 14.550 -24.431 10.511 1.00 70.62 192 PRO A C 1
ATOM 1559 O O . PRO A 1 192 ? 14.089 -24.283 9.380 1.00 70.62 192 PRO A O 1
ATOM 1562 N N . GLU A 1 193 ? 15.341 -23.520 11.074 1.00 72.94 193 GLU A N 1
ATOM 1563 C CA . GLU A 1 193 ? 15.597 -22.199 10.490 1.00 72.94 193 GLU A CA 1
ATOM 1564 C C . GLU A 1 193 ? 16.946 -22.178 9.777 1.00 72.94 193 GLU A C 1
ATOM 1566 O O . GLU A 1 193 ? 17.958 -22.590 10.340 1.00 72.94 193 GLU A O 1
A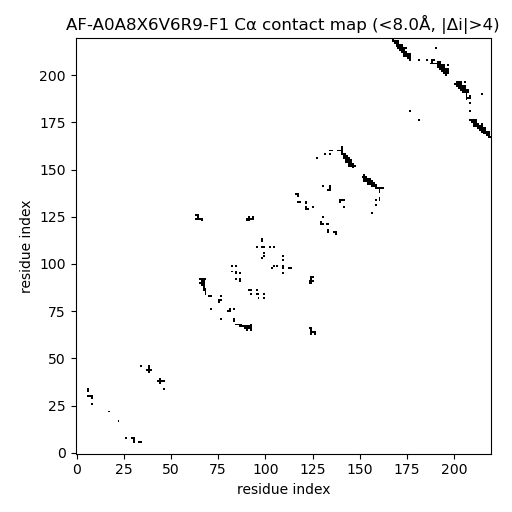TOM 1571 N N . ASN A 1 194 ? 16.997 -21.665 8.548 1.00 79.12 194 ASN A N 1
ATOM 1572 C CA . ASN A 1 194 ? 18.265 -21.498 7.843 1.00 79.12 194 ASN A CA 1
ATOM 1573 C C . ASN A 1 194 ? 18.938 -20.183 8.262 1.00 79.12 194 ASN A C 1
ATOM 1575 O O . ASN A 1 194 ? 18.751 -19.148 7.621 1.00 79.12 194 ASN A O 1
ATOM 1579 N N . LYS A 1 195 ? 19.684 -20.215 9.370 1.00 80.81 195 LYS A N 1
ATOM 1580 C CA . LYS A 1 195 ? 20.330 -19.032 9.953 1.00 80.81 195 LYS A CA 1
ATOM 1581 C C . LYS A 1 195 ? 21.775 -19.334 10.378 1.00 80.81 195 LYS A C 1
ATOM 1583 O O . LYS A 1 195 ? 22.122 -20.492 10.617 1.00 80.81 195 LYS A O 1
ATOM 1588 N N . PRO A 1 196 ? 22.664 -18.329 10.420 1.00 81.56 196 PRO A N 1
ATOM 1589 C CA . PRO A 1 196 ? 24.030 -18.520 10.895 1.00 81.56 196 PRO A CA 1
ATOM 1590 C C . PRO A 1 196 ? 24.039 -18.977 12.368 1.00 81.56 196 PRO A C 1
ATOM 1592 O O . PRO A 1 196 ? 23.400 -18.327 13.202 1.00 81.56 196 PRO A O 1
ATOM 1595 N N . PRO A 1 197 ? 24.737 -20.076 12.720 1.00 80.31 197 PRO A N 1
ATOM 1596 C CA . PRO A 1 197 ? 24.895 -20.479 14.112 1.00 80.31 197 PRO A CA 1
ATOM 1597 C C . PRO A 1 197 ? 25.674 -19.432 14.922 1.00 80.31 197 PRO A C 1
ATOM 1599 O O . PRO A 1 197 ? 26.481 -18.686 14.355 1.00 80.31 197 PRO A O 1
ATOM 1602 N N . PRO A 1 198 ? 25.539 -19.423 16.261 1.00 76.69 198 PRO A N 1
ATOM 1603 C CA . PRO A 1 198 ? 26.407 -18.625 17.119 1.00 76.69 198 PRO A CA 1
ATOM 1604 C C . PRO A 1 198 ? 27.878 -18.912 16.779 1.00 76.69 198 PRO A C 1
ATOM 1606 O O . PRO A 1 198 ? 28.303 -20.066 16.771 1.00 76.69 198 PRO A O 1
ATOM 1609 N N . ASN A 1 199 ? 28.648 -17.863 16.478 1.00 82.56 199 ASN A N 1
ATOM 1610 C CA . ASN A 1 199 ? 30.065 -17.909 16.072 1.00 82.56 199 ASN A CA 1
ATOM 1611 C C . ASN A 1 199 ? 30.372 -18.393 14.640 1.00 82.56 199 ASN A C 1
ATOM 1613 O O . ASN A 1 199 ? 31.546 -18.521 14.288 1.00 82.56 199 ASN A O 1
ATOM 1617 N N . CYS A 1 200 ? 29.373 -18.612 13.783 1.00 77.44 200 CYS A N 1
ATOM 1618 C CA . CYS A 1 200 ? 29.582 -18.985 12.383 1.00 77.44 200 CYS A CA 1
ATOM 1619 C C . CYS A 1 200 ? 28.772 -18.068 11.461 1.00 77.44 200 CYS A C 1
ATOM 1621 O O . CYS A 1 200 ? 27.576 -17.905 11.646 1.00 77.44 200 CYS A O 1
ATOM 1623 N N . LYS A 1 201 ? 29.418 -17.454 10.462 1.00 84.31 201 LYS A N 1
ATOM 1624 C CA . LYS A 1 201 ? 28.752 -16.522 9.529 1.00 84.31 201 LYS A CA 1
ATOM 1625 C C . LYS A 1 201 ? 28.002 -17.223 8.395 1.00 84.31 201 LYS A C 1
ATOM 1627 O O . LYS A 1 201 ? 27.226 -16.577 7.701 1.00 84.31 201 LYS A O 1
ATOM 1632 N N . GLU A 1 202 ? 28.259 -18.511 8.182 1.00 84.50 202 GLU A N 1
ATOM 1633 C CA . GLU A 1 202 ? 27.613 -19.270 7.118 1.00 84.50 202 GLU A CA 1
ATOM 1634 C C . GLU A 1 202 ? 26.257 -19.803 7.589 1.00 84.50 202 GLU A C 1
ATOM 1636 O O . GLU A 1 202 ? 26.181 -20.403 8.667 1.00 84.50 202 GLU A O 1
ATOM 1641 N N . PRO A 1 203 ? 25.190 -19.602 6.801 1.00 78.94 203 PRO A N 1
ATOM 1642 C CA . PRO A 1 203 ? 23.864 -20.069 7.159 1.00 78.94 203 PRO A CA 1
ATOM 1643 C C . PRO A 1 203 ? 23.828 -21.599 7.124 1.00 78.94 203 PRO A C 1
ATOM 1645 O O . PRO A 1 203 ? 24.328 -22.241 6.196 1.00 78.94 203 PRO A O 1
ATOM 1648 N N . ARG A 1 204 ? 23.266 -22.189 8.177 1.00 81.00 204 ARG A N 1
ATOM 1649 C CA . ARG A 1 204 ? 23.041 -23.630 8.292 1.00 81.00 204 ARG A CA 1
ATOM 1650 C C . ARG A 1 204 ? 21.601 -23.856 8.702 1.00 81.00 204 ARG A C 1
ATOM 1652 O O . ARG A 1 204 ? 20.980 -22.996 9.319 1.00 81.00 204 ARG A O 1
ATOM 1659 N N . LEU A 1 205 ? 21.088 -25.039 8.393 1.00 76.00 205 LEU A N 1
ATOM 1660 C CA . LEU A 1 205 ? 19.796 -25.450 8.908 1.00 76.00 205 LEU A CA 1
ATOM 1661 C C . LEU A 1 205 ? 19.928 -25.695 10.418 1.00 76.00 205 LEU A C 1
ATOM 1663 O O . LEU A 1 205 ? 20.542 -26.675 10.838 1.00 76.00 205 LEU A O 1
ATOM 1667 N N . LEU A 1 206 ? 19.415 -24.767 11.223 1.00 76.94 206 LEU A N 1
ATOM 1668 C CA . LEU A 1 206 ? 19.442 -24.838 12.674 1.00 76.94 206 LEU A CA 1
ATOM 1669 C C . LEU A 1 206 ? 18.166 -25.483 13.197 1.00 76.94 206 LEU A C 1
ATOM 1671 O O . LEU A 1 206 ? 17.045 -25.011 12.999 1.00 76.94 206 LEU A O 1
ATOM 1675 N N . THR A 1 207 ? 18.375 -26.560 13.930 1.00 74.38 207 THR A N 1
ATOM 1676 C CA . THR A 1 207 ? 17.362 -27.338 14.627 1.00 74.38 207 THR A CA 1
ATOM 1677 C C . THR A 1 207 ? 17.240 -26.826 16.066 1.00 74.38 207 THR A C 1
ATOM 1679 O O . THR A 1 207 ? 17.557 -27.540 17.012 1.00 74.38 207 THR A O 1
ATOM 1682 N N . THR A 1 208 ? 16.863 -25.555 16.250 1.00 75.44 208 THR A N 1
ATOM 1683 C CA . THR A 1 208 ? 16.634 -24.989 17.591 1.00 75.44 208 THR A CA 1
ATOM 1684 C C . THR A 1 208 ? 15.212 -25.272 18.076 1.00 75.44 208 THR A C 1
ATOM 1686 O O . THR A 1 208 ? 14.266 -25.317 17.282 1.00 75.44 208 THR A O 1
ATOM 1689 N N . LEU A 1 209 ? 15.088 -25.439 19.394 1.00 76.62 209 LEU A N 1
ATOM 1690 C CA . LEU A 1 209 ? 13.834 -25.597 20.144 1.00 76.62 209 LEU A CA 1
ATOM 1691 C C . LEU A 1 209 ? 13.313 -24.251 20.680 1.00 76.62 209 LEU A C 1
ATOM 1693 O O . LEU A 1 209 ? 12.437 -24.210 21.529 1.00 76.62 209 LEU A O 1
ATOM 1697 N N . GLU A 1 210 ? 13.896 -23.138 20.239 1.00 79.62 210 GLU A N 1
ATOM 1698 C CA . GLU A 1 210 ? 13.450 -21.803 20.638 1.00 79.62 210 GLU A CA 1
ATOM 1699 C C . GLU A 1 210 ? 12.099 -21.472 19.981 1.00 79.62 210 GLU A C 1
ATOM 1701 O O . GLU A 1 210 ? 11.849 -21.950 18.867 1.00 79.62 210 GLU A O 1
ATOM 1706 N N . PRO A 1 211 ? 11.251 -20.639 20.620 1.00 77.31 211 PRO A N 1
ATOM 1707 C CA . PRO A 1 211 ? 10.055 -20.103 19.982 1.00 77.31 211 PRO A CA 1
ATOM 1708 C C . PRO A 1 211 ? 10.400 -19.408 18.666 1.00 77.31 211 PRO A C 1
ATOM 1710 O O . PRO A 1 211 ? 11.392 -18.678 18.576 1.00 77.31 211 PRO A O 1
ATOM 1713 N N . LYS A 1 212 ? 9.569 -19.620 17.650 1.00 75.38 212 LYS A N 1
ATOM 1714 C CA . LYS A 1 212 ? 9.794 -19.100 16.301 1.00 75.38 212 LYS A CA 1
ATOM 1715 C C . LYS A 1 212 ? 8.650 -18.184 15.940 1.00 75.38 212 LYS A C 1
ATOM 1717 O O . LYS A 1 212 ? 7.495 -18.588 16.003 1.00 75.38 212 LYS A O 1
ATOM 1722 N N . ASN A 1 213 ? 8.986 -16.965 15.550 1.00 69.38 213 ASN A N 1
ATOM 1723 C CA . ASN A 1 213 ? 8.001 -15.956 15.195 1.00 69.38 213 ASN A CA 1
ATOM 1724 C C . ASN A 1 213 ? 8.079 -15.689 13.697 1.00 69.38 213 ASN A C 1
ATOM 1726 O O . ASN A 1 213 ? 9.179 -15.651 13.138 1.00 69.38 213 ASN A O 1
ATOM 1730 N N . LYS A 1 214 ? 6.930 -15.441 13.070 1.00 64.62 214 LYS A N 1
ATOM 1731 C CA . LYS A 1 214 ? 6.836 -15.106 11.639 1.00 64.62 214 LYS A CA 1
ATOM 1732 C C . LYS A 1 214 ? 7.373 -16.184 10.692 1.00 64.62 214 LYS A C 1
ATOM 1734 O O . LYS A 1 214 ? 8.013 -15.873 9.684 1.00 64.62 214 LYS A O 1
ATOM 1739 N N . ILE A 1 215 ? 7.131 -17.462 10.991 1.00 59.41 215 ILE A N 1
ATOM 1740 C CA . ILE A 1 215 ? 7.449 -18.514 10.023 1.00 59.41 215 ILE A CA 1
ATOM 1741 C C . ILE A 1 215 ? 6.459 -18.396 8.865 1.00 59.41 215 ILE A C 1
ATOM 1743 O O . ILE A 1 215 ? 5.273 -18.691 9.015 1.00 59.41 215 ILE A O 1
ATOM 1747 N N . CYS A 1 216 ? 6.964 -18.000 7.699 1.00 50.53 216 CYS A N 1
ATOM 1748 C CA . CYS A 1 216 ? 6.217 -18.057 6.451 1.00 50.53 216 CYS A CA 1
ATOM 1749 C C . CYS A 1 216 ? 6.278 -19.485 5.902 1.00 50.53 216 CYS A C 1
ATOM 1751 O O . CYS A 1 216 ? 7.335 -19.936 5.454 1.00 50.53 216 CYS A O 1
ATOM 1753 N N . SER A 1 217 ? 5.153 -20.197 5.917 1.00 44.25 217 SER A N 1
ATOM 1754 C CA . SER A 1 217 ? 5.034 -21.494 5.246 1.00 44.25 217 SER A CA 1
ATOM 1755 C C . SER A 1 217 ? 4.162 -21.344 3.998 1.00 44.25 217 SER A C 1
ATOM 1757 O O . SER A 1 217 ? 3.014 -20.908 4.119 1.00 44.25 217 SER A O 1
ATOM 1759 N N . PRO A 1 218 ? 4.672 -21.674 2.796 1.00 36.91 218 PRO A N 1
ATOM 1760 C CA . PRO A 1 218 ? 3.808 -21.835 1.640 1.00 36.91 218 PRO A CA 1
ATOM 1761 C C . PRO A 1 218 ? 2.967 -23.102 1.838 1.00 36.91 218 PRO A C 1
ATOM 1763 O O . PRO A 1 218 ? 3.516 -24.192 2.010 1.00 36.91 218 PRO A O 1
ATOM 1766 N N . LEU A 1 219 ? 1.641 -22.964 1.821 1.00 38.22 219 LEU A N 1
ATOM 1767 C CA . LEU A 1 219 ? 0.757 -24.108 1.605 1.00 38.22 219 LEU A CA 1
ATOM 1768 C C . LEU A 1 219 ? 0.757 -24.417 0.101 1.00 38.22 219 LEU A C 1
ATOM 1770 O O . LEU A 1 219 ? 0.522 -23.514 -0.701 1.00 38.22 219 LEU A O 1
ATOM 1774 N N . PHE A 1 220 ? 1.088 -25.663 -0.248 1.00 35.91 220 PHE A N 1
ATOM 1775 C CA . PHE A 1 220 ? 0.972 -26.206 -1.604 1.00 35.91 220 PHE A CA 1
ATOM 1776 C C . PHE A 1 220 ? -0.475 -26.568 -1.929 1.00 35.91 220 PHE A C 1
ATOM 1778 O O . PHE A 1 220 ? -1.181 -27.019 -0.996 1.00 35.91 220 PHE A O 1
#

Radius of gyration: 25.72 Å; Cα contacts (8 Å, |Δi|>4): 203; chains: 1; bounding box: 70×58×62 Å

Sequence (220 aa):
MIKNVEFKTPNNEVLQETNLARLYDDM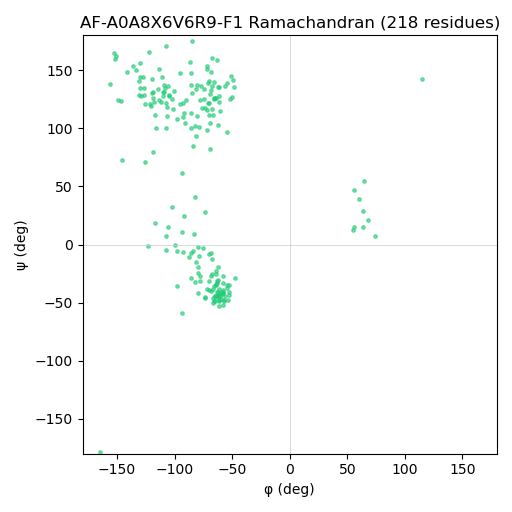SEKIVKESEDFEGRDSGWTLDEILRLEVRTNHYSPFRGSSSFIEVPKQIAETKAIINVINKKDSQCFMWSILAALYPNKTSSYVPHLNKLNFDGISFPTPLNEVKKFSKMNDIGINIYSFEEDLKIFPLLISDIVYESDVGYILEVDLEYPSDLHDKHSDFPLGPENKPPPNCKEPRLLTTLEPKNKICSPLF

Solvent-accessible surface area (backbone atoms only — not comparable to full-atom values): 14701 Å² total; per-residue (Å²): 137,89,79,91,82,87,85,84,81,79,93,74,90,80,58,97,83,53,60,61,67,60,53,49,51,59,53,49,52,50,52,52,49,56,51,50,62,58,32,67,66,85,70,82,50,73,93,84,80,86,91,78,87,86,85,88,84,78,95,73,81,81,80,74,48,56,56,44,56,72,87,69,58,67,76,59,58,73,66,65,80,64,86,82,69,86,33,88,86,44,28,49,54,69,61,52,48,52,43,51,69,79,50,81,61,67,82,90,64,45,70,84,51,51,86,78,54,66,61,83,95,55,61,72,42,57,50,74,75,48,49,57,51,40,26,64,71,58,76,43,68,54,72,41,70,46,64,50,96,87,64,54,71,46,80,78,37,76,49,88,59,74,68,99,59,103,74,87,57,83,47,75,43,72,46,81,54,63,76,90,48,48,82,80,32,69,91,66,36,76,83,59,41,76,40,51,49,94,98,38,89,61,68,38,80,36,70,54,72,65,65,43,74,68,46,76,48,82,64,129

Mean predicted aligned error: 17.08 Å

Organism: Trichonephila clavipes (NCBI:txid2585209)

Secondary structure (DSSP, 8-state):
--------PPP----TT--HHHHHHHHHHHHHHHHHHHHTSSS-----------------------SS--PPPHHHHHH--S-----SS-S-HHHHHHHHHHS-S-GGGSGGGGGGS--TT--SSPPHHHHHHHHHHHT----EEEE-TT--EEEEE------S-S---EEEEEE---GGGTTTSSSS-SS-EEEPPTT--S-EEE---S-EEEEEEE--